Protein 4AC1 (pdb70)

Secondary structure (DSSP, 8-state):
-PSEEEEEE---B-TTSPBPPSTHHHHSSS----EEEEEEEE--TTS--EETTB-TTSGGGHHHHHHHHHHHHTTPEEEEEEETTSS-SSSTTTTT-SSHHHHHHHHHHHHHHHHHTT-SEEEEE--S-B-HHHHHHHHHHHHHHH-TTSEEEE--BGGGGTTS--SSBS-HHHHHHHHGGG--EEEEE--TTS--SSSSHHHHHHHHTT--GGGEEEEEESSSSSS----HHHHHHHHHHHHHHHS---EEEEE-STT-TTTTTTSTTHHHHHHHHHH-TT-

Structure (mmCIF, N/CA/C/O backbone):
data_4AC1
#
_entry.id   4AC1
#
_cell.length_a   35.438
_cell.length_b   63.874
_cell.length_c   59.360
_cell.angle_alpha   90.00
_cell.angle_beta   100.97
_cell.angle_gamma   90.00
#
_symmetry.space_group_name_H-M   'P 1 21 1'
#
loop_
_entity.id
_entity.type
_entity.pdbx_description
1 polymer ENDO-N-ACETYL-BETA-D-GLUCOSAMINIDASE
2 non-polymer 2-acetamido-2-deoxy-beta-D-glucopyranose
3 non-polymer 'ACETATE ION'
4 non-polymer 'ZINC ION'
5 water water
#
loop_
_atom_site.group_PDB
_atom_site.id
_atom_site.type_symbol
_atom_site.label_atom_id
_atom_site.label_alt_id
_atom_site.label_comp_id
_atom_site.label_asym_id
_atom_site.label_entity_id
_atom_site.label_seq_id
_atom_site.pdbx_PDB_ins_code
_atom_site.Cartn_x
_atom_site.Cartn_y
_atom_site.Cartn_z
_atom_site.occupancy
_atom_site.B_iso_or_equiv
_atom_site.auth_seq_id
_atom_site.auth_comp_id
_atom_site.auth_asym_id
_atom_site.auth_atom_id
_atom_site.pdbx_PDB_model_num
ATOM 1 N N . ASP A 1 1 ? 12.212 40.249 54.227 1.00 16.29 5 ASP X N 1
ATOM 2 C CA . ASP A 1 1 ? 11.546 41.515 54.634 1.00 15.28 5 ASP X CA 1
ATOM 3 C C . ASP A 1 1 ? 10.048 41.482 54.320 1.00 13.68 5 ASP X C 1
ATOM 4 O O . ASP A 1 1 ? 9.629 41.495 53.155 1.00 13.44 5 ASP X O 1
ATOM 9 N N . LEU A 1 2 ? 9.259 41.443 55.385 1.00 11.23 6 LEU X N 1
ATOM 10 C CA . LEU A 1 2 ? 7.812 41.346 55.299 1.00 9.99 6 LEU X CA 1
ATOM 11 C C . LEU A 1 2 ? 7.226 42.749 55.233 1.00 9.11 6 LEU X C 1
ATOM 12 O O . LEU A 1 2 ? 7.761 43.682 55.858 1.00 10.07 6 LEU X O 1
ATOM 17 N N . PRO A 1 3 ? 6.110 42.922 54.518 1.00 7.84 7 PRO X N 1
ATOM 18 C CA . PRO A 1 3 ? 5.326 41.906 53.823 1.00 6.91 7 PRO X CA 1
ATOM 19 C C . PRO A 1 3 ? 5.838 41.613 52.414 1.00 5.95 7 PRO X C 1
ATOM 20 O O . PRO A 1 3 ? 6.325 42.505 51.715 1.00 5.82 7 PRO X O 1
ATOM 24 N N . ARG A 1 4 ? 5.709 40.361 51.999 1.00 4.91 8 ARG X N 1
ATOM 25 C CA . ARG A 1 4 ? 6.038 39.971 50.627 1.00 4.68 8 ARG X CA 1
ATOM 26 C C . ARG A 1 4 ? 4.933 40.431 49.685 1.00 4.00 8 ARG X C 1
ATOM 27 O O . ARG A 1 4 ? 3.752 40.492 50.075 1.00 4.77 8 ARG X O 1
ATOM 35 N N . LEU A 1 5 ? 5.318 40.785 48.460 1.00 4.32 9 LEU X N 1
ATOM 36 C CA . LEU A 1 5 ? 4.366 41.008 47.385 1.00 4.65 9 LEU X CA 1
ATOM 37 C C . LEU A 1 5 ? 4.784 40.114 46.244 1.00 4.32 9 LEU X C 1
ATOM 38 O O . LEU A 1 5 ? 5.857 40.300 45.654 1.00 4.24 9 LEU X O 1
ATOM 43 N N . ILE A 1 6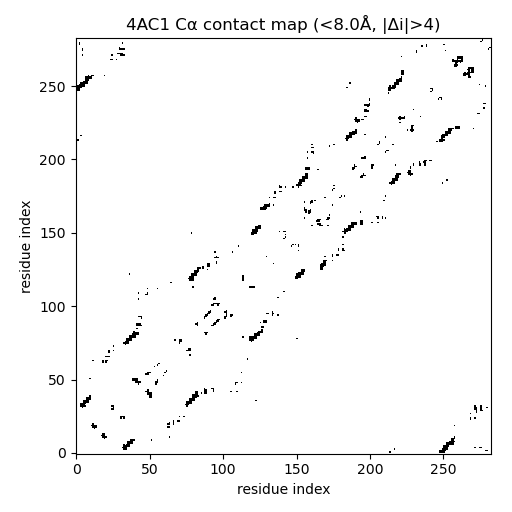 ? 3.937 39.138 45.946 1.00 4.59 10 ILE X N 1
ATOM 44 C CA . ILE A 1 6 ? 4.275 38.035 45.066 1.00 4.47 10 ILE X CA 1
ATOM 45 C C . ILE A 1 6 ? 3.306 38.028 43.903 1.00 4.26 10 ILE X C 1
ATOM 46 O O . ILE A 1 6 ? 2.103 38.139 44.107 1.00 4.91 10 ILE X O 1
ATOM 51 N N . VAL A 1 7 ? 3.820 37.923 42.687 1.00 3.91 11 VAL X N 1
ATOM 52 C CA . VAL A 1 7 ? 2.982 37.867 41.484 1.00 4.41 11 VAL X CA 1
ATOM 53 C C . VAL A 1 7 ? 3.297 36.591 40.708 1.00 4.04 11 VAL X C 1
ATOM 54 O O . VAL A 1 7 ? 4.471 36.321 40.378 1.00 4.96 11 VAL X O 1
ATOM 58 N N . TYR A 1 8 ? 2.260 35.795 40.450 1.00 4.12 12 TYR X N 1
ATOM 59 C CA . TYR A 1 8 ? 2.358 34.652 39.554 1.00 4.74 12 TYR X CA 1
ATOM 60 C C . TYR A 1 8 ? 2.249 35.103 38.104 1.00 4.55 12 TYR X C 1
ATOM 61 O O . TYR A 1 8 ? 1.373 35.913 37.754 1.00 4.60 12 TYR X O 1
ATOM 70 N N . PHE A 1 9 ? 3.142 34.565 37.272 1.00 4.70 13 PHE X N 1
ATOM 71 C CA . PHE A 1 9 ? 3.283 34.949 35.870 1.00 5.27 13 PHE X CA 1
ATOM 72 C C . PHE A 1 9 ? 3.158 33.667 35.041 1.00 5.60 13 PHE X C 1
ATOM 73 O O . PHE A 1 9 ? 4.158 32.971 34.806 1.00 5.42 13 PHE X O 1
ATOM 81 N N . GLN A 1 10 ? 1.918 33.311 34.681 1.00 6.17 14 GLN X N 1
ATOM 82 C CA . GLN A 1 10 ? 1.632 32.087 33.910 1.00 7.01 14 GLN X CA 1
ATOM 83 C C . GLN A 1 10 ? 1.424 32.379 32.429 1.00 7.59 14 GLN X C 1
ATOM 84 O O . GLN A 1 10 ? 1.991 31.702 31.565 1.00 8.49 14 GLN X O 1
ATOM 90 N N . THR A 1 11 ? 0.594 33.382 32.150 1.00 7.44 15 THR X N 1
ATOM 91 C CA . THR A 1 11 ? 0.334 33.837 30.787 1.00 8.13 15 THR X CA 1
ATOM 92 C C . THR A 1 11 ? 1.497 34.729 30.389 1.00 8.23 15 THR X C 1
ATOM 93 O O . THR A 1 11 ? 1.680 35.823 30.947 1.00 8.64 15 THR X O 1
ATOM 97 N N . THR A 1 12 ? 2.276 34.247 29.420 1.00 8.54 16 THR X N 1
ATOM 98 C CA . THR A 1 12 ? 3.574 34.823 29.078 1.00 9.23 16 THR X CA 1
ATOM 99 C C . THR A 1 12 ? 3.561 35.562 27.742 1.00 9.34 16 THR X C 1
ATOM 100 O O . THR A 1 12 ? 4.480 36.323 27.439 1.00 9.23 16 THR X O 1
ATOM 104 N N . HIS A 1 13 ? 2.513 35.308 26.958 1.00 10.05 17 HIS X N 1
ATOM 105 C CA . HIS A 1 13 ? 2.352 35.866 25.614 1.00 11.35 17 HIS X CA 1
ATOM 106 C C . HIS A 1 13 ? 0.913 36.317 25.448 1.00 12.30 17 HIS X C 1
ATOM 107 O O . HIS A 1 13 ? 0.000 35.724 26.019 1.00 12.25 17 HIS X O 1
ATOM 114 N N . ASP A 1 14 ? 0.718 37.364 24.653 1.00 14.13 18 ASP X N 1
ATOM 115 C CA . ASP A 1 14 ? -0.619 37.915 24.443 1.00 16.17 18 ASP X CA 1
ATOM 116 C C . ASP A 1 14 ? -1.359 37.182 23.323 1.00 17.60 18 ASP X C 1
ATOM 117 O O . ASP A 1 14 ? -0.829 36.223 22.748 1.00 18.13 18 ASP X O 1
ATOM 122 N N . SER A 1 15 ? -2.575 37.637 23.016 1.00 19.01 19 SER X N 1
ATOM 123 C CA . SER A 1 15 ? -3.426 36.997 22.004 1.00 19.93 19 SER X CA 1
ATOM 124 C C . SER A 1 15 ? -2.804 36.952 20.603 1.00 19.96 19 SER X C 1
ATOM 125 O O . SER A 1 15 ? -3.221 36.143 19.760 1.00 20.54 19 SER X O 1
ATOM 128 N N . SER A 1 16 ? -1.819 37.819 20.360 1.00 19.69 20 SER X N 1
ATOM 129 C CA . SER A 1 16 ? -1.081 37.848 19.094 1.00 19.43 20 SER X CA 1
ATOM 130 C C . SER A 1 16 ? 0.230 37.065 19.178 1.00 18.88 20 SER X C 1
ATOM 131 O O . SER A 1 16 ? 1.094 37.188 18.304 1.00 18.75 20 SER X O 1
ATOM 134 N N . ASN A 1 17 ? 0.372 36.271 20.240 1.00 17.74 21 ASN X N 1
ATOM 135 C CA . ASN A 1 17 ? 1.582 35.485 20.505 1.00 17.16 21 ASN X CA 1
ATOM 136 C C . ASN A 1 17 ? 2.854 36.332 20.699 1.00 16.34 21 ASN X C 1
ATOM 137 O O . ASN A 1 17 ? 3.962 35.870 20.443 1.00 16.63 21 ASN X O 1
ATOM 142 N N . ARG A 1 18 ? 2.693 37.569 21.165 1.00 15.69 22 ARG X N 1
ATOM 143 C CA . ARG A 1 18 ? 3.838 38.421 21.490 1.00 14.91 22 ARG X CA 1
ATOM 144 C C . ARG A 1 18 ? 4.152 38.320 22.983 1.00 13.16 22 ARG X C 1
ATOM 145 O O . ARG A 1 18 ? 3.229 38.295 23.793 1.00 13.32 22 ARG X O 1
ATOM 153 N N . PRO A 1 19 ? 5.450 38.269 23.355 1.00 12.04 23 PRO X N 1
ATOM 154 C CA . PRO A 1 19 ? 5.781 38.220 24.781 1.00 10.77 23 PRO X CA 1
ATOM 155 C C . PRO A 1 19 ? 5.163 39.363 25.561 1.00 9.30 23 PRO X C 1
ATOM 156 O O . PRO A 1 19 ? 5.129 40.496 25.091 1.00 9.27 23 PRO X O 1
ATOM 160 N N . ILE A 1 20 ? 4.665 39.035 26.748 1.00 8.12 24 ILE X N 1
ATOM 161 C CA . ILE A 1 20 ? 4.215 40.018 27.726 1.00 7.83 24 ILE X CA 1
ATOM 162 C C . ILE A 1 20 ? 5.404 40.319 28.627 1.00 7.48 24 ILE X C 1
ATOM 163 O O . ILE A 1 20 ? 5.963 39.410 29.241 1.00 7.66 24 ILE X O 1
ATOM 168 N N . SER A 1 21 ? 5.822 41.577 28.678 1.00 6.83 25 SER X N 1
ATOM 169 C CA . SER A 1 21 ? 6.947 41.947 29.507 1.00 6.94 25 SER X CA 1
ATOM 170 C C . SER A 1 21 ? 6.565 41.906 30.981 1.00 6.69 25 SER X C 1
ATOM 171 O O . SER A 1 21 ? 5.482 42.378 31.363 1.00 6.56 25 SER X O 1
ATOM 174 N N . MET A 1 22 ? 7.472 41.363 31.800 1.00 6.25 26 MET X N 1
ATOM 175 C CA . MET A 1 22 ? 7.335 41.425 33.248 1.00 6.32 26 MET X CA 1
ATOM 176 C C . MET A 1 22 ? 7.937 42.698 33.830 1.00 6.05 26 MET X C 1
ATOM 177 O O . MET A 1 22 ? 7.723 42.994 35.008 1.00 6.79 26 MET X O 1
ATOM 182 N N . LEU A 1 23 ? 8.660 43.460 33.011 1.00 6.26 27 LEU X N 1
ATOM 183 C CA . LEU A 1 23 ? 9.450 44.585 33.513 1.00 6.42 27 LEU X CA 1
ATOM 184 C C . LEU A 1 23 ? 8.676 45.793 34.062 1.00 6.61 27 LEU X C 1
ATOM 185 O O . LEU A 1 23 ? 9.219 46.503 34.912 1.00 7.01 27 LEU X O 1
ATOM 190 N N . PRO A 1 24 ? 7.417 46.027 33.612 1.00 6.29 28 PRO X N 1
ATOM 191 C CA . PRO A 1 24 ? 6.699 47.148 34.235 1.00 6.91 28 PRO X CA 1
ATOM 192 C C . PRO A 1 24 ? 6.571 47.010 35.749 1.00 7.42 28 PRO X C 1
ATOM 193 O O . PRO A 1 24 ? 6.442 48.004 36.446 1.00 7.02 28 PRO X O 1
ATOM 197 N N . LEU A 1 25 ? 6.646 45.782 36.256 1.00 6.95 29 LEU X N 1
ATOM 198 C CA . LEU A 1 25 ? 6.587 45.542 37.692 1.00 7.40 29 LEU X CA 1
ATOM 199 C C . LEU A 1 25 ? 7.756 46.144 38.460 1.00 7.38 29 LEU X C 1
ATOM 200 O O . LEU A 1 25 ? 7.656 46.343 39.679 1.00 7.28 29 LEU X O 1
ATOM 205 N N . ILE A 1 26 ? 8.857 46.437 37.760 1.00 7.95 30 ILE X N 1
ATOM 206 C CA . ILE A 1 26 ? 9.995 47.120 38.389 1.00 8.76 30 ILE X CA 1
ATOM 207 C C . ILE A 1 26 ? 10.247 48.523 37.858 1.00 9.64 30 ILE X C 1
ATOM 208 O O . ILE A 1 26 ? 11.008 49.274 38.469 1.00 11.07 30 ILE X O 1
ATOM 213 N N . THR A 1 27 ? 9.638 48.883 36.734 1.00 9.36 31 THR X N 1
ATOM 214 C CA A THR A 1 27 ? 9.896 50.197 36.132 0.50 9.37 31 THR X CA 1
ATOM 215 C CA B THR A 1 27 ? 9.903 50.181 36.128 0.50 9.88 31 THR X CA 1
ATOM 216 C C . THR A 1 27 ? 8.812 51.214 36.452 1.00 9.58 31 THR X C 1
ATOM 217 O O . THR A 1 27 ? 9.101 52.403 36.595 1.00 10.09 31 THR X O 1
ATOM 224 N N . GLU A 1 28 ? 7.567 50.765 36.583 1.00 9.10 32 GLU X N 1
ATOM 225 C CA . GLU A 1 28 ? 6.478 51.683 36.949 1.00 9.37 32 GLU X CA 1
ATOM 226 C C . GLU A 1 28 ? 6.589 52.092 38.417 1.00 9.69 32 GLU X C 1
ATOM 227 O O . GLU A 1 28 ? 7.068 51.324 39.246 1.00 9.54 32 GLU X O 1
ATOM 233 N N . LYS A 1 29 ? 6.159 53.306 38.743 1.00 10.32 33 LYS X N 1
ATOM 234 C CA . LYS A 1 29 ? 6.425 53.846 40.074 1.00 10.59 33 LYS X CA 1
ATOM 235 C C . LYS A 1 29 ? 5.552 53.215 41.154 1.00 10.09 33 LYS X C 1
ATOM 236 O O . LYS A 1 29 ? 4.431 52.774 40.886 1.00 10.17 33 LYS X O 1
ATOM 242 N N . GLY A 1 30 ? 6.096 53.153 42.364 1.00 9.86 34 GLY X N 1
ATOM 243 C CA . GLY A 1 30 ? 5.332 52.749 43.541 1.00 9.00 34 GLY X CA 1
ATOM 244 C C . GLY A 1 30 ? 5.032 51.266 43.677 1.00 8.76 34 GLY X C 1
ATOM 245 O O . GLY A 1 30 ? 3.970 50.905 44.173 1.00 9.34 34 GLY X O 1
ATOM 246 N N . ILE A 1 31 ? 5.954 50.410 43.236 1.00 7.92 35 ILE X N 1
ATOM 247 C CA . ILE A 1 31 ? 5.756 48.961 43.331 1.00 7.43 35 ILE X CA 1
ATOM 248 C C . ILE A 1 31 ? 6.876 48.366 44.166 1.00 6.92 35 ILE X C 1
ATOM 249 O O . ILE A 1 31 ? 8.061 48.650 43.926 1.00 7.69 35 ILE X O 1
ATOM 254 N N . ALA A 1 32 ? 6.508 47.564 45.162 1.00 6.38 36 ALA X N 1
ATOM 255 C CA . ALA A 1 32 ? 7.505 46.880 45.978 1.00 5.99 36 ALA X CA 1
ATOM 256 C C . ALA A 1 32 ? 7.359 45.380 45.782 1.00 5.66 36 ALA X C 1
ATOM 257 O O . ALA A 1 32 ? 7.001 44.647 46.710 1.00 5.85 36 ALA X O 1
ATOM 259 N N . LEU A 1 33 ? 7.598 44.930 44.552 1.00 5.59 37 LEU X N 1
ATOM 260 C CA . LEU A 1 33 ? 7.508 43.513 44.247 1.00 5.15 37 LEU X CA 1
ATOM 261 C C . LEU A 1 33 ? 8.666 42.777 44.897 1.00 5.28 37 LEU X C 1
ATOM 262 O O . LEU A 1 33 ? 9.807 43.187 44.724 1.00 5.89 37 LEU X O 1
ATOM 267 N N . THR A 1 34 ? 8.394 41.730 45.672 1.00 4.78 38 THR X N 1
ATOM 268 C CA . THR A 1 34 ? 9.483 40.957 46.267 1.00 4.93 38 THR X CA 1
ATOM 269 C C . THR A 1 34 ? 9.766 39.652 45.523 1.00 4.64 38 THR X C 1
ATOM 270 O O . THR A 1 34 ? 10.900 39.200 45.513 1.00 4.42 38 THR X O 1
ATOM 274 N N . HIS A 1 35 ? 8.741 39.053 44.908 1.00 4.33 39 HIS X N 1
ATOM 275 C CA . HIS A 1 35 ? 8.878 37.750 44.264 1.00 4.97 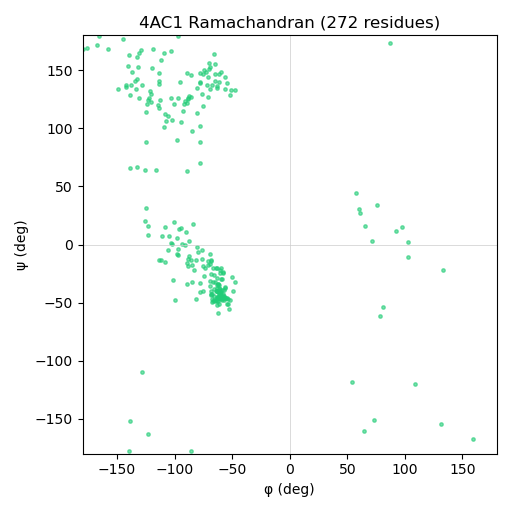39 HIS X CA 1
ATOM 276 C C . HIS A 1 35 ? 8.069 37.684 42.989 1.00 4.64 39 HIS X C 1
ATOM 277 O O . HIS A 1 35 ? 6.905 38.100 42.984 1.00 4.45 39 HIS X O 1
ATOM 284 N N . LEU A 1 36 ? 8.652 37.109 41.939 1.00 4.79 40 LEU X N 1
ATOM 285 C CA . LEU A 1 36 ? 7.962 36.854 40.685 1.00 5.57 40 LEU X CA 1
ATOM 286 C C . LEU A 1 36 ? 8.030 35.342 40.485 1.00 5.16 40 LEU X C 1
ATOM 287 O O . LEU A 1 36 ? 9.145 34.780 40.463 1.00 5.67 40 LEU X O 1
ATOM 292 N N . ILE A 1 37 ? 6.872 34.688 40.355 1.00 4.51 41 ILE X N 1
ATOM 293 C CA . ILE A 1 37 ? 6.811 33.233 40.222 1.00 4.53 41 ILE X CA 1
ATOM 294 C C . ILE A 1 37 ? 6.435 32.856 38.783 1.00 4.34 41 ILE X C 1
ATOM 295 O O . ILE A 1 37 ? 5.287 33.036 38.356 1.00 5.21 41 ILE X O 1
ATOM 300 N N . VAL A 1 38 ? 7.432 32.370 38.041 1.00 4.67 42 VAL X N 1
ATOM 301 C CA . VAL A 1 38 ? 7.254 31.902 36.662 1.00 5.25 42 VAL X CA 1
ATOM 302 C C . VAL A 1 38 ? 6.590 30.528 36.723 1.00 4.42 42 VAL X C 1
ATOM 303 O O . VAL A 1 38 ? 7.051 29.640 37.442 1.00 4.71 42 VAL X O 1
ATOM 307 N N . CYS A 1 39 ? 5.515 30.355 35.964 1.00 4.90 43 CYS X N 1
ATOM 308 C CA . CYS A 1 39 ? 4.692 29.155 36.077 1.00 5.15 43 CYS X CA 1
ATOM 309 C C . CYS A 1 39 ? 3.891 28.924 34.788 1.00 4.86 43 CYS X C 1
ATOM 310 O O . CYS A 1 39 ? 3.847 29.812 33.944 1.00 5.74 43 CYS X O 1
ATOM 313 N N . SER A 1 40 ? 3.264 27.758 34.610 1.00 5.26 44 SER X N 1
ATOM 314 C CA . SER A 1 40 ? 3.384 26.591 35.479 1.00 5.63 44 SER X CA 1
ATOM 315 C C . SER A 1 40 ? 4.286 25.549 34.843 1.00 5.77 44 SER X C 1
ATOM 316 O O . SER A 1 40 ? 4.073 25.127 33.702 1.00 5.93 44 SER X O 1
ATOM 319 N N . PHE A 1 41 ? 5.301 25.122 35.584 1.00 5.39 45 PHE X N 1
ATOM 320 C CA . PHE A 1 41 ? 6.114 23.979 35.178 1.00 6.10 45 PHE X CA 1
ATOM 321 C C . PHE A 1 41 ? 5.294 22.695 35.332 1.00 6.04 45 PHE X C 1
ATOM 322 O O . PHE A 1 41 ? 4.465 22.572 36.242 1.00 6.74 45 PHE X O 1
ATOM 330 N N . HIS A 1 42 ? 5.519 21.770 34.402 1.00 6.82 46 HIS X N 1
ATOM 331 C CA . HIS A 1 42 ? 4.814 20.491 34.327 1.00 7.71 46 HIS X CA 1
ATOM 332 C C . HIS A 1 42 ? 5.815 19.357 34.173 1.00 8.50 46 HIS X C 1
ATOM 333 O O . HIS A 1 42 ? 6.670 19.388 33.274 1.00 8.54 46 HIS X O 1
ATOM 340 N N . ILE A 1 43 ? 5.719 18.377 35.066 1.00 8.89 47 ILE X N 1
ATOM 341 C CA . ILE A 1 43 ? 6.482 17.136 34.959 1.00 10.64 47 ILE X CA 1
ATOM 342 C C . ILE A 1 43 ? 5.623 16.148 34.172 1.00 11.21 47 ILE X C 1
ATOM 343 O O . ILE A 1 43 ? 4.475 15.869 34.539 1.00 12.05 47 ILE X O 1
ATOM 348 N N . ASN A 1 44 ? 6.171 15.635 33.076 1.00 11.38 48 ASN X N 1
ATOM 349 C CA . ASN A 1 44 ? 5.422 14.771 32.164 1.00 12.09 48 ASN X CA 1
ATOM 350 C C . ASN A 1 44 ? 5.980 13.363 32.132 1.00 11.06 48 ASN X C 1
ATOM 351 O O . ASN A 1 44 ? 7.144 13.178 31.782 1.00 10.85 48 ASN X O 1
ATOM 356 N N . GLN A 1 45 ? 5.163 12.374 32.501 1.00 11.04 49 GLN X N 1
ATOM 357 C CA . GLN A 1 45 ? 5.570 10.975 32.379 1.00 10.75 49 GLN X CA 1
ATOM 358 C C . GLN A 1 45 ? 6.065 10.715 30.953 1.00 10.16 49 GLN X C 1
ATOM 359 O O . GLN A 1 45 ? 5.392 11.063 29.984 1.00 10.95 49 GLN X O 1
ATOM 365 N N . GLY A 1 46 ? 7.257 10.140 30.837 1.00 9.44 50 GLY X N 1
ATOM 366 C CA . GLY A 1 46 ? 7.821 9.819 29.527 1.00 9.34 50 GLY X CA 1
ATOM 367 C C . GLY A 1 46 ? 8.286 11.016 28.708 1.00 9.69 50 GLY X C 1
ATOM 368 O O . GLY A 1 46 ? 8.730 10.848 27.569 1.00 9.38 50 GLY X O 1
ATOM 369 N N . GLY A 1 47 ? 8.192 12.219 29.279 1.00 9.66 51 GLY X N 1
ATOM 370 C CA . GLY A 1 47 ? 8.572 13.448 28.585 1.00 9.54 51 GLY X CA 1
ATOM 371 C C . GLY A 1 47 ? 9.626 14.285 29.283 1.00 9.05 51 GLY X C 1
ATOM 372 O O . GLY A 1 47 ? 10.354 13.811 30.159 1.00 8.21 51 GLY X O 1
ATOM 373 N N . VAL A 1 48 ? 9.723 15.533 28.854 1.00 8.72 52 VAL X N 1
ATOM 374 C CA . VAL A 1 48 ? 10.613 16.499 29.487 1.00 8.69 52 VAL X CA 1
ATOM 375 C C . VAL A 1 48 ? 9.760 17.555 30.181 1.00 7.84 52 VAL X C 1
ATOM 376 O O . VAL A 1 48 ? 8.594 17.752 29.837 1.00 7.83 52 VAL X O 1
ATOM 380 N N . VAL A 1 49 ? 10.368 18.238 31.144 1.00 8.45 53 VAL X N 1
ATOM 381 C CA . VAL A 1 49 ? 9.695 19.340 31.813 1.00 8.50 53 VAL X CA 1
ATOM 382 C C . VAL A 1 49 ? 9.237 20.375 30.779 1.00 7.69 53 VAL X C 1
ATOM 383 O O . VAL A 1 49 ? 9.977 20.716 29.849 1.00 7.85 53 VAL X O 1
ATOM 387 N N . HIS A 1 50 ? 7.991 20.823 30.922 1.00 7.56 54 HIS X N 1
ATOM 388 C CA . HIS A 1 50 ? 7.472 21.931 30.157 1.00 8.06 54 HIS X CA 1
ATOM 389 C C . HIS A 1 50 ? 7.177 23.108 31.075 1.00 7.50 54 HIS X C 1
ATOM 390 O O . HIS A 1 50 ? 6.819 22.921 32.244 1.00 8.61 54 HIS X O 1
ATOM 397 N N . LEU A 1 51 ? 7.351 24.315 30.548 1.00 7.70 55 LEU X N 1
ATOM 398 C CA . LEU A 1 51 ? 6.787 25.519 31.144 1.00 7.09 55 LEU X CA 1
ATOM 399 C C . LEU A 1 51 ? 5.575 25.814 30.280 1.00 7.50 55 LEU X C 1
ATOM 400 O O . LEU A 1 51 ? 5.716 26.211 29.118 1.00 7.75 55 LEU X O 1
ATOM 405 N N . ASN A 1 52 ? 4.386 25.569 30.823 1.00 7.94 56 ASN X N 1
ATOM 406 C CA . ASN A 1 52 ? 3.160 25.674 30.035 1.00 8.69 56 ASN X CA 1
ATOM 407 C C . ASN A 1 52 ? 3.279 24.797 28.775 1.00 9.59 56 ASN X C 1
ATOM 408 O O . ASN A 1 52 ? 3.488 23.590 28.916 1.00 10.37 56 ASN X O 1
ATOM 413 N N . ASP A 1 53 ? 3.213 25.376 27.577 1.00 10.07 57 ASP X N 1
ATOM 414 C CA . ASP A 1 53 ? 3.111 24.555 26.360 1.00 11.18 57 ASP X CA 1
ATOM 415 C C . ASP A 1 53 ? 4.424 24.149 25.686 1.00 11.22 57 ASP X C 1
ATOM 416 O O . ASP A 1 53 ? 4.395 23.446 24.668 1.00 11.93 57 ASP X O 1
ATOM 421 N N . PHE A 1 54 ? 5.562 24.577 26.236 1.00 10.62 58 PHE X N 1
ATOM 422 C CA . PHE A 1 54 ? 6.868 24.310 25.629 1.00 10.53 58 PHE X CA 1
ATOM 423 C C . PHE A 1 54 ? 7.902 23.990 26.698 1.00 10.10 58 PHE X C 1
ATOM 424 O O . PHE A 1 54 ? 7.772 24.450 27.838 1.00 10.17 58 PHE X O 1
ATOM 432 N N . PRO A 1 55 ? 8.945 23.219 26.341 1.00 9.59 59 PRO X N 1
ATOM 433 C CA . PRO A 1 55 ? 10.088 23.082 27.232 1.00 9.48 59 PRO X CA 1
ATOM 434 C C . PRO A 1 55 ? 10.651 24.473 27.538 1.00 8.77 59 PRO X C 1
ATOM 435 O O . PRO A 1 55 ? 10.638 25.343 26.677 1.00 8.61 59 PRO X O 1
ATOM 439 N N . PRO A 1 56 ? 11.136 24.697 28.763 1.00 8.40 60 PRO X N 1
ATOM 440 C CA . PRO A 1 56 ? 11.546 26.053 29.135 1.00 8.54 60 PRO X CA 1
ATOM 441 C C . PRO A 1 56 ? 12.713 26.616 28.322 1.00 8.93 60 PRO X C 1
ATOM 442 O O . PRO A 1 56 ? 12.880 27.834 28.282 1.00 8.87 60 PRO X O 1
ATOM 446 N N . ASP A 1 57 ? 13.498 25.754 27.672 1.00 9.48 61 ASP X N 1
ATOM 447 C CA . ASP A 1 57 ? 14.624 26.231 26.858 1.00 10.81 61 ASP X CA 1
ATOM 448 C C . ASP A 1 57 ? 14.210 26.570 25.411 1.00 10.63 61 ASP X C 1
ATOM 449 O O . ASP A 1 57 ? 15.056 26.937 24.572 1.00 11.09 61 ASP X O 1
ATOM 454 N N . ASP A 1 58 ? 12.917 26.447 25.123 1.00 10.12 62 ASP X N 1
ATOM 455 C CA . ASP A 1 58 ? 12.365 26.764 23.803 1.00 10.59 62 ASP X CA 1
ATOM 456 C C . ASP A 1 58 ? 12.508 28.259 23.492 1.00 10.47 62 ASP X C 1
ATOM 457 O O . ASP A 1 58 ? 12.445 29.097 24.401 1.00 10.40 62 ASP X O 1
ATOM 462 N N . PRO A 1 59 ? 12.718 28.603 22.201 1.00 10.47 63 PRO X N 1
ATOM 463 C CA . PRO A 1 59 ? 12.730 30.013 21.777 1.00 10.40 63 PRO X CA 1
ATOM 464 C C . PRO A 1 59 ? 11.518 30.821 22.262 1.00 10.00 63 PRO X C 1
ATOM 465 O O . PRO A 1 59 ? 11.640 32.032 22.472 1.00 9.97 63 PRO X O 1
ATOM 469 N N . HIS A 1 60 ? 10.382 30.153 22.463 1.00 9.79 64 HIS X N 1
ATOM 470 C CA . HIS A 1 60 ? 9.182 30.781 23.031 1.00 9.69 64 HIS X CA 1
ATOM 471 C C . HIS A 1 60 ? 9.476 31.608 24.289 1.00 9.16 64 HIS X C 1
ATOM 472 O O . HIS A 1 60 ? 8.834 32.644 24.526 1.00 9.55 64 HIS X O 1
ATOM 479 N N . PHE A 1 61 ? 10.474 31.178 25.060 1.00 9.15 65 PHE X N 1
ATOM 480 C CA . PHE A 1 61 ? 10.788 31.814 26.336 1.00 8.97 65 PHE X CA 1
ATOM 481 C C . PHE A 1 61 ? 12.078 32.634 26.384 1.00 8.69 65 PHE X C 1
ATOM 482 O O . PHE A 1 61 ? 12.528 33.008 27.468 1.00 8.88 65 PHE X O 1
ATOM 490 N N . TYR A 1 62 ? 12.658 32.965 25.228 1.00 9.10 66 TYR X N 1
ATOM 491 C CA . TYR A 1 62 ? 13.871 33.787 25.222 1.00 9.26 66 TYR X CA 1
ATOM 492 C C . TYR A 1 62 ? 13.676 35.136 25.917 1.00 8.38 66 TYR X C 1
ATOM 493 O O . TYR A 1 62 ? 14.536 35.572 26.680 1.00 8.84 66 TYR X O 1
ATOM 502 N N . THR A 1 63 ? 12.557 35.800 25.622 1.00 8.61 67 THR X N 1
ATOM 503 C CA . THR A 1 63 ? 12.279 37.120 26.190 1.00 8.06 67 THR X CA 1
ATOM 504 C C . THR A 1 63 ? 12.110 36.974 27.702 1.00 6.84 67 THR X C 1
ATOM 505 O O . THR A 1 63 ? 12.702 37.704 28.473 1.00 6.94 67 THR X O 1
ATOM 509 N N . LEU A 1 64 ? 11.299 35.994 28.106 1.00 6.76 68 LEU X N 1
ATOM 510 C CA . LEU A 1 64 ? 11.039 35.747 29.524 1.00 6.76 68 LEU X CA 1
ATOM 511 C C . LEU A 1 64 ? 12.340 35.590 30.327 1.00 6.85 68 LEU X C 1
ATOM 512 O O . LEU A 1 64 ? 12.567 36.310 31.299 1.00 6.07 68 LEU X O 1
ATOM 517 N N . TRP A 1 65 ? 13.208 34.662 29.913 1.00 6.72 69 TRP X N 1
ATOM 518 C CA . TRP A 1 65 ? 14.402 34.371 30.715 1.00 6.98 69 TRP X CA 1
ATOM 519 C C . TRP A 1 65 ? 15.389 35.527 30.696 1.00 6.90 69 TRP X C 1
ATOM 520 O O . TRP A 1 65 ? 16.032 35.799 31.696 1.00 7.20 69 TRP X O 1
ATOM 531 N N . ASN A 1 66 ? 15.492 36.216 29.557 1.00 7.08 70 ASN X N 1
ATOM 532 C CA . ASN A 1 66 ? 16.306 37.425 29.505 1.00 6.83 70 ASN X CA 1
ATOM 533 C C . ASN A 1 66 ? 15.826 38.504 30.481 1.00 6.49 70 ASN X C 1
ATOM 534 O O . ASN A 1 66 ? 16.633 39.138 31.166 1.00 6.98 70 ASN X O 1
ATOM 539 N N . GLU A 1 67 ? 14.511 38.678 30.571 1.00 6.57 71 GLU X N 1
ATOM 540 C CA . GLU A 1 67 ? 13.950 39.653 31.512 1.00 6.03 71 GLU X CA 1
ATOM 541 C C . GLU A 1 67 ? 14.185 39.272 32.979 1.00 5.51 71 GLU X C 1
ATOM 542 O O . GLU A 1 67 ? 14.352 40.141 33.838 1.00 5.93 71 GLU X O 1
ATOM 548 N N . THR A 1 68 ? 14.208 37.973 33.282 1.00 6.09 72 THR X N 1
ATOM 549 C CA . THR A 1 68 ? 14.382 37.580 34.693 1.00 5.90 72 THR X CA 1
ATOM 550 C C . THR A 1 68 ? 15.692 38.085 35.304 1.00 6.01 72 THR X C 1
ATOM 551 O O . THR A 1 68 ? 15.751 38.354 36.503 1.00 5.97 72 THR X O 1
ATOM 555 N N . ILE A 1 69 ? 16.729 38.231 34.475 1.00 6.23 73 ILE X N 1
ATOM 556 C CA . ILE A 1 69 ? 18.011 38.759 34.949 1.00 7.47 73 ILE X CA 1
ATOM 557 C C . ILE A 1 69 ? 17.833 40.188 35.465 1.00 7.30 73 ILE X C 1
ATOM 558 O O . ILE A 1 69 ? 18.293 40.539 36.549 1.00 7.03 73 ILE X O 1
ATOM 563 N N . THR A 1 70 ? 17.111 40.989 34.688 1.00 6.97 74 THR X N 1
ATOM 564 C CA . THR A 1 70 ? 16.836 42.374 35.038 1.00 7.37 74 THR X CA 1
ATOM 565 C C . THR A 1 70 ? 15.962 42.477 36.287 1.00 6.36 74 THR X C 1
ATOM 566 O O . THR A 1 70 ? 16.169 43.359 37.138 1.00 5.71 74 THR X O 1
ATOM 570 N N . MET A 1 71 ? 14.996 41.570 36.405 1.00 6.27 75 MET X N 1
ATOM 571 C CA . MET A 1 71 ? 14.160 41.520 37.599 1.00 6.47 75 MET X CA 1
ATOM 572 C C . MET A 1 71 ? 15.012 41.263 38.841 1.00 5.78 75 MET X C 1
ATOM 573 O O . MET A 1 71 ? 14.869 41.927 39.862 1.00 6.29 75 MET X O 1
ATOM 578 N N . LYS A 1 72 ? 15.915 40.291 38.733 1.00 6.14 76 LYS X N 1
ATOM 579 C CA . LYS A 1 72 ? 16.824 39.994 39.836 1.00 6.74 76 LYS X CA 1
ATOM 580 C C . LYS A 1 72 ? 17.752 41.167 40.166 1.00 6.99 76 LYS X C 1
ATOM 581 O O . LYS A 1 72 ? 17.968 41.465 41.340 1.00 7.25 76 LYS X O 1
ATOM 587 N N . GLN A 1 73 ? 18.254 41.867 39.148 1.00 7.49 77 GLN X N 1
ATOM 588 C CA . GLN A 1 73 ? 19.048 43.076 39.388 1.00 9.03 77 GLN X CA 1
ATOM 589 C C . GLN A 1 73 ? 18.303 44.125 40.220 1.00 9.21 77 GLN X C 1
ATOM 590 O O . GLN A 1 73 ? 18.900 44.813 41.053 1.00 9.42 77 GLN X O 1
ATOM 596 N N . ALA A 1 74 ? 16.997 44.254 39.992 1.00 8.88 78 ALA X N 1
ATOM 597 C CA . ALA A 1 74 ? 16.186 45.211 40.735 1.00 9.46 78 ALA X CA 1
ATOM 598 C C . ALA A 1 74 ? 15.865 44.738 42.156 1.00 9.50 78 ALA X C 1
ATOM 599 O O . ALA A 1 74 ? 15.276 45.486 42.936 1.00 10.05 78 ALA X O 1
ATOM 601 N N . GLY A 1 75 ? 16.259 43.513 42.498 1.00 9.03 79 GLY X N 1
ATOM 602 C CA . GLY A 1 75 ? 16.044 42.992 43.845 1.00 8.72 79 GLY X CA 1
ATOM 603 C C . GLY A 1 75 ? 14.894 42.010 44.012 1.00 8.06 79 GLY X C 1
ATOM 604 O O . GLY A 1 75 ? 14.630 41.563 45.133 1.00 9.14 79 GLY X O 1
ATOM 605 N N . VAL A 1 76 ? 14.216 41.682 42.914 1.00 7.52 80 VAL X N 1
ATOM 606 C CA . VAL A 1 76 ? 13.127 40.708 42.929 1.00 7.01 80 VAL X CA 1
ATOM 607 C C . VAL A 1 76 ? 13.715 39.310 42.973 1.00 6.94 80 VAL X C 1
ATOM 608 O O . VAL A 1 76 ? 14.705 39.033 42.298 1.00 7.00 80 VAL X O 1
ATOM 612 N N . LYS A 1 77 ? 13.123 38.427 43.770 1.00 5.94 81 LYS X N 1
ATOM 613 C CA . LYS A 1 77 ? 13.510 37.019 43.739 1.00 6.42 81 LYS X CA 1
ATOM 614 C C . LYS A 1 77 ? 12.662 36.317 42.690 1.00 6.03 81 LYS X C 1
ATOM 615 O O . LYS A 1 77 ? 11.415 36.393 42.723 1.00 6.62 81 LYS X O 1
ATOM 621 N N . VAL A 1 78 ? 13.318 35.651 41.748 1.00 5.02 82 VAL X N 1
ATOM 622 C CA . VAL A 1 78 ? 12.601 34.964 40.685 1.00 5.51 82 VAL X CA 1
ATOM 623 C C . VAL A 1 78 ? 12.538 33.479 41.018 1.00 4.90 82 VAL X C 1
ATOM 624 O O . VAL A 1 78 ? 13.566 32.819 41.158 1.00 5.78 82 VAL X O 1
ATOM 628 N N . MET A 1 79 ? 11.314 32.970 41.127 1.00 4.38 83 MET X N 1
ATOM 629 C CA . MET A 1 79 ? 11.042 31.582 41.470 1.00 4.32 83 MET X CA 1
ATOM 630 C C . MET A 1 79 ? 10.297 30.907 40.331 1.00 4.52 83 MET X C 1
ATOM 631 O O . MET A 1 79 ? 9.803 31.576 39.411 1.00 4.61 83 MET X O 1
ATOM 636 N N . GLY A 1 80 ? 10.201 29.585 40.403 1.00 4.64 84 GLY X N 1
ATOM 637 C CA . GLY A 1 80 ? 9.276 28.838 39.566 1.00 5.09 84 GLY X CA 1
ATOM 638 C C . GLY A 1 80 ? 8.149 28.288 40.422 1.00 4.94 84 GLY X C 1
ATOM 639 O O . GLY A 1 80 ? 8.260 28.263 41.663 1.00 4.81 84 GLY X O 1
ATOM 640 N N . MET A 1 81 ? 7.070 27.857 39.765 1.00 4.39 85 MET X N 1
ATOM 641 C CA . MET A 1 81 ? 6.064 27.009 40.394 1.00 4.62 85 MET X CA 1
ATOM 642 C C . MET A 1 81 ? 5.868 25.815 39.494 1.00 3.96 85 MET X C 1
ATOM 643 O O . MET A 1 81 ? 5.830 25.952 38.263 1.00 4.61 85 MET X O 1
ATOM 648 N N . VAL A 1 82 ? 5.789 24.649 40.118 1.00 4.60 86 VAL X N 1
ATOM 649 C CA . VAL A 1 82 ? 5.450 23.403 39.439 1.00 5.41 86 VAL X CA 1
ATOM 650 C C . VAL A 1 82 ? 4.090 22.916 39.954 1.00 5.66 86 VAL X C 1
ATOM 651 O O . VAL A 1 82 ? 3.782 23.031 41.155 1.00 5.77 86 VAL X O 1
ATOM 655 N N . GLY A 1 83 ? 3.282 22.391 39.035 1.00 6.43 87 GLY X N 1
ATOM 656 C CA . GLY A 1 83 ? 1.954 21.882 39.365 1.00 7.46 87 GLY X CA 1
ATOM 657 C C . GLY A 1 83 ? 0.845 22.756 38.835 1.00 7.95 87 GLY X C 1
ATOM 658 O O . GLY A 1 83 ? 0.757 22.988 37.621 1.00 8.01 87 GLY X O 1
ATOM 659 N N . GLY A 1 84 ? 0.016 23.266 39.742 1.00 8.21 88 GLY X N 1
ATOM 660 C CA . GLY A 1 84 ? -1.171 24.023 39.374 1.00 8.94 88 GLY X CA 1
ATOM 661 C C . GLY A 1 84 ? -2.256 23.118 38.820 1.00 9.18 88 GLY X C 1
ATOM 662 O O . GLY A 1 84 ? -2.340 21.935 39.163 1.00 9.42 88 GLY X O 1
ATOM 663 N N . ALA A 1 85 ? -3.072 23.681 37.935 1.00 10.47 89 ALA X N 1
ATOM 664 C CA . ALA A 1 85 ? -4.283 23.020 37.437 1.00 11.05 89 ALA X CA 1
ATOM 665 C C . ALA A 1 85 ? -4.044 21.718 36.658 1.00 10.99 89 ALA X C 1
ATOM 666 O O . ALA A 1 85 ? -4.821 20.776 36.783 1.00 11.52 89 ALA X O 1
ATOM 668 N N . ALA A 1 86 ? -2.981 21.670 35.859 1.00 10.53 90 ALA X N 1
ATOM 669 C CA . ALA A 1 86 ? -2.749 20.513 34.999 1.00 10.98 90 ALA X CA 1
ATOM 670 C C . ALA A 1 86 ? -2.229 19.332 35.827 1.00 10.46 90 ALA X C 1
ATOM 671 O O . ALA A 1 86 ? -1.179 19.441 36.459 1.00 10.70 90 ALA X O 1
ATOM 673 N N . PRO A 1 87 ? -2.969 18.202 35.843 1.00 10.24 91 PRO X N 1
ATOM 674 C CA . PRO A 1 87 ? -2.512 17.045 36.614 1.00 9.69 91 PRO X CA 1
ATOM 675 C C . PRO A 1 87 ? -1.289 16.410 35.976 1.00 8.99 91 PRO X C 1
ATOM 676 O O . PRO A 1 87 ? -1.072 16.562 34.771 1.00 9.39 91 PRO X O 1
ATOM 680 N N . GLY A 1 88 ? -0.497 15.703 36.770 1.00 8.92 92 GLY X N 1
ATOM 681 C CA . GLY A 1 88 ? 0.611 14.931 36.229 1.00 8.84 92 GLY X CA 1
ATOM 682 C C . GLY A 1 88 ? 1.947 15.071 36.932 1.00 8.82 92 GLY X C 1
ATOM 683 O O . GLY A 1 88 ? 2.793 14.180 36.823 1.00 9.10 92 GLY X O 1
ATOM 684 N N . SER A 1 89 ? 2.146 16.170 37.665 1.00 7.98 93 SER X N 1
ATOM 685 C CA . SER A 1 89 ? 3.443 16.438 38.284 1.00 7.68 93 SER X CA 1
ATOM 686 C C . SER A 1 89 ? 3.642 15.727 39.625 1.00 7.61 93 SER X C 1
ATOM 687 O O . SER A 1 89 ? 4.778 15.515 40.042 1.00 7.94 93 SER X O 1
ATOM 690 N N . PHE A 1 90 ? 2.541 15.358 40.281 1.00 7.74 94 PHE X N 1
ATOM 691 C CA . PHE A 1 90 ? 2.598 14.877 41.667 1.00 7.90 94 PHE X CA 1
ATOM 692 C C . PHE A 1 90 ? 1.948 13.516 41.856 1.00 8.47 94 PHE X C 1
ATOM 693 O O . PHE A 1 90 ? 1.582 13.152 42.975 1.00 8.64 94 PHE X O 1
ATOM 701 N N . ASN A 1 91 ? 1.792 12.762 40.773 1.00 9.06 95 ASN X N 1
ATOM 702 C CA . ASN A 1 91 ? 1.158 11.455 40.886 1.00 9.79 95 ASN X CA 1
ATOM 703 C C . ASN A 1 91 ? 2.178 10.320 40.993 1.00 9.31 95 ASN X C 1
ATOM 704 O O . ASN A 1 91 ? 3.388 10.552 41.011 1.00 8.52 95 ASN X O 1
ATOM 709 N N . THR A 1 92 ? 1.673 9.095 41.106 1.00 10.16 96 THR X N 1
ATOM 710 C CA . THR A 1 92 ? 2.532 7.925 41.305 1.00 11.26 96 THR X CA 1
ATOM 711 C C . THR A 1 92 ? 3.396 7.558 40.079 1.00 11.05 96 THR X C 1
ATOM 712 O O . THR A 1 92 ? 4.272 6.694 40.172 1.00 11.53 96 THR X O 1
ATOM 716 N N . GLN A 1 93 ? 3.150 8.222 38.953 1.00 10.67 97 GLN X N 1
ATOM 717 C CA . GLN A 1 93 ? 3.941 8.034 37.728 1.00 10.70 97 GLN X CA 1
ATOM 718 C C . GLN A 1 93 ? 5.155 8.966 37.704 1.00 9.90 97 GLN X C 1
ATOM 719 O O . GLN A 1 93 ? 6.111 8.737 36.955 1.00 10.19 97 GLN X O 1
ATOM 725 N N . THR A 1 94 ? 5.118 10.022 38.520 1.00 8.66 98 THR X N 1
ATOM 726 C CA . THR A 1 94 ? 6.182 11.026 38.525 1.00 8.27 98 THR X CA 1
ATOM 727 C C . THR A 1 94 ? 6.716 11.263 39.949 1.00 7.83 98 THR X C 1
ATOM 728 O O . THR A 1 94 ? 7.368 10.382 40.513 1.00 8.25 98 THR X O 1
ATOM 732 N N . LEU A 1 95 ? 6.446 12.427 40.543 1.00 7.40 99 LEU X N 1
ATOM 733 C CA . LEU A 1 95 ? 7.125 12.784 41.794 1.00 7.60 99 LEU X CA 1
ATOM 734 C C . LEU A 1 95 ? 6.586 12.060 43.031 1.00 7.65 99 LEU X C 1
ATOM 735 O O . LEU A 1 95 ? 7.217 12.093 44.079 1.00 8.14 99 LEU X O 1
ATOM 740 N N . ASP A 1 96 ? 5.435 11.398 42.897 1.00 8.46 100 ASP X N 1
ATOM 741 C CA . ASP A 1 96 ? 4.916 10.553 43.975 1.00 9.10 100 ASP X CA 1
ATOM 742 C C . ASP A 1 96 ? 5.209 9.076 43.707 1.00 10.00 100 ASP X C 1
ATOM 743 O O . ASP A 1 96 ? 4.573 8.211 44.305 1.00 10.94 100 ASP X O 1
ATOM 748 N N . SER A 1 97 ? 6.171 8.783 42.829 1.00 10.35 101 SER X N 1
ATOM 749 C CA . SER A 1 97 ? 6.437 7.385 42.465 1.00 11.15 101 SER X CA 1
ATOM 750 C C . SER A 1 97 ? 7.055 6.590 43.599 1.00 11.84 101 SER X C 1
ATOM 751 O O . SER A 1 97 ? 8.019 7.047 44.207 1.00 11.39 101 SER X O 1
ATOM 754 N N . PRO A 1 98 ? 6.538 5.364 43.843 1.00 12.83 102 PRO X N 1
ATOM 755 C CA . PRO A 1 98 ? 7.178 4.463 44.803 1.00 13.33 102 PRO X CA 1
ATOM 756 C C . PRO A 1 98 ? 8.397 3.718 44.221 1.00 13.89 102 PRO X C 1
ATOM 757 O O . PRO A 1 98 ? 9.061 2.951 44.937 1.00 14.35 102 PRO X O 1
ATOM 761 N N . ASP A 1 99 ? 8.680 3.943 42.939 1.00 13.70 103 ASP X N 1
ATOM 762 C CA . ASP A 1 99 ? 9.862 3.391 42.272 1.00 13.64 103 ASP X CA 1
ATOM 763 C C . ASP A 1 99 ? 10.991 4.416 42.358 1.00 13.48 103 ASP X C 1
ATOM 764 O O . ASP A 1 99 ? 10.888 5.498 41.777 1.00 12.69 103 ASP X O 1
ATOM 769 N N . SER A 1 100 ? 12.064 4.074 43.069 1.00 13.26 104 SER X N 1
ATOM 770 C CA A SER A 1 100 ? 13.155 5.011 43.335 0.50 13.29 104 SER X CA 1
ATOM 771 C CA B SER A 1 100 ? 13.146 5.015 43.336 0.50 13.43 104 SER X CA 1
ATOM 772 C C . SER A 1 100 ? 13.752 5.610 42.064 1.00 13.23 104 SER X C 1
ATOM 773 O O . SER A 1 100 ? 13.969 6.819 41.990 1.00 13.32 104 SER X O 1
ATOM 778 N N . ALA A 1 101 ? 14.014 4.769 41.064 1.00 12.56 105 ALA X N 1
ATOM 779 C CA . ALA A 1 101 ? 14.601 5.249 39.814 1.00 12.58 105 ALA X CA 1
ATOM 780 C C . ALA A 1 101 ? 13.689 6.232 39.087 1.00 11.62 105 ALA X C 1
ATOM 781 O O . ALA A 1 101 ? 14.171 7.215 38.513 1.00 11.89 105 ALA X O 1
ATOM 783 N N . THR A 1 102 ? 12.386 5.944 39.103 1.00 10.62 106 THR X N 1
ATOM 784 C CA . THR A 1 102 ? 11.377 6.829 38.518 1.00 10.66 106 THR X CA 1
ATOM 785 C C . THR A 1 102 ? 11.390 8.178 39.240 1.00 10.12 106 THR X C 1
ATOM 786 O O . THR A 1 102 ? 11.503 9.221 38.596 1.00 9.73 106 THR X O 1
ATOM 790 N N . PHE A 1 103 ? 11.317 8.164 40.572 1.00 9.84 107 PHE X N 1
ATOM 791 C CA . PHE A 1 103 ? 11.434 9.409 41.327 1.00 9.43 107 PHE X CA 1
ATOM 792 C C . PHE A 1 103 ? 12.709 10.171 40.998 1.00 9.56 107 PHE X C 1
ATOM 793 O O . PHE A 1 103 ? 12.643 11.356 40.676 1.00 10.02 107 PHE X O 1
ATOM 801 N N . GLU A 1 104 ? 13.862 9.505 41.047 1.00 10.09 108 GLU X N 1
ATOM 802 C CA . GLU A 1 104 ? 15.127 10.167 40.750 1.00 10.24 108 GLU X CA 1
ATOM 803 C C . GLU A 1 104 ? 15.125 10.798 39.369 1.00 9.66 108 GLU X C 1
ATOM 804 O O . GLU A 1 104 ? 15.681 11.880 39.168 1.00 10.01 108 GLU X O 1
ATOM 810 N N . HIS A 1 105 ? 14.519 10.103 38.409 1.00 8.69 109 HIS X N 1
ATOM 811 C CA . HIS A 1 105 ? 14.487 10.583 37.041 1.00 7.57 109 HIS X CA 1
ATOM 812 C C . HIS A 1 105 ? 13.711 11.902 36.943 1.00 7.41 109 HIS X C 1
ATOM 813 O O . HIS A 1 105 ? 14.205 12.882 36.378 1.00 7.14 109 HIS X O 1
ATOM 820 N N . TYR A 1 106 ? 12.494 11.921 37.480 1.00 6.40 110 TYR X N 1
ATOM 821 C CA . TYR A 1 106 ? 11.643 13.104 37.363 1.00 6.65 110 TYR X CA 1
ATOM 822 C C . TYR A 1 106 ? 12.083 14.223 38.302 1.00 6.56 110 TYR X C 1
ATOM 823 O O . TYR A 1 106 ? 12.074 15.401 37.918 1.00 6.58 110 TYR X O 1
ATOM 832 N N . TYR A 1 107 ? 12.481 13.854 39.514 1.00 6.47 111 TYR X N 1
ATOM 833 C CA . TYR A 1 107 ? 13.067 14.834 40.419 1.00 6.34 111 TYR X CA 1
ATOM 834 C C . TYR A 1 107 ? 14.314 15.475 39.764 1.00 6.65 111 TYR X C 1
ATOM 835 O O . TYR A 1 107 ? 14.509 16.696 39.821 1.00 7.11 111 TYR X O 1
ATOM 844 N N . GLY A 1 108 ? 15.146 14.651 39.122 1.00 7.08 112 GLY X N 1
ATOM 845 C CA . GLY A 1 108 ? 16.356 15.151 38.475 1.00 6.95 112 GLY X CA 1
ATOM 846 C C . GLY A 1 108 ? 16.025 16.196 37.421 1.00 6.99 112 GLY X C 1
ATOM 847 O O . GLY A 1 108 ? 16.732 17.191 37.278 1.00 7.64 112 GLY X O 1
ATOM 848 N N . GLN A 1 109 ? 14.940 15.977 36.686 1.00 6.92 113 GLN X N 1
ATOM 849 C CA . GLN A 1 109 ? 14.474 16.970 35.714 1.00 7.86 113 GLN X CA 1
ATOM 850 C C . GLN A 1 109 ? 14.091 18.302 36.375 1.00 8.13 113 GLN X C 1
ATOM 851 O O . GLN A 1 109 ? 14.422 19.378 35.864 1.00 7.92 113 GLN X O 1
ATOM 857 N N . LEU A 1 110 ? 13.393 18.230 37.503 1.00 7.69 114 LEU X N 1
ATOM 858 C CA . LEU A 1 110 ? 13.019 19.444 38.237 1.00 7.35 114 LEU X CA 1
ATOM 859 C C . LEU A 1 110 ? 14.259 20.177 38.750 1.00 6.98 114 LEU X C 1
ATOM 860 O O . LEU A 1 110 ? 14.388 21.387 38.572 1.00 6.63 114 LEU X O 1
ATOM 865 N N . ARG A 1 111 ? 15.172 19.430 39.365 1.00 6.84 115 ARG X N 1
ATOM 866 C CA . ARG A 1 111 ? 16.429 19.974 39.866 1.00 7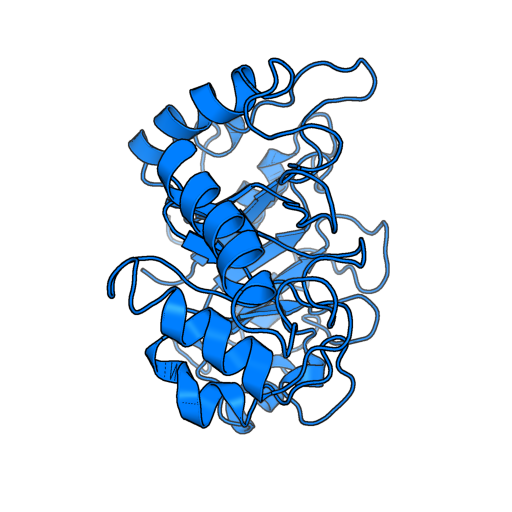.57 115 ARG X CA 1
ATOM 867 C C . ARG A 1 111 ? 17.204 20.640 38.728 1.00 8.06 115 ARG X C 1
ATOM 868 O O . ARG A 1 111 ? 17.687 21.771 38.870 1.00 8.08 115 ARG X O 1
ATOM 876 N N . ASP A 1 112 ? 17.312 19.938 37.598 1.00 8.37 116 ASP X N 1
ATOM 877 C CA . ASP A 1 112 ? 18.023 20.458 36.427 1.00 9.22 116 ASP X CA 1
ATOM 878 C C . ASP A 1 112 ? 17.413 21.747 35.893 1.00 8.96 116 ASP X C 1
ATOM 879 O O . ASP A 1 112 ? 18.135 22.628 35.456 1.00 8.30 116 ASP X O 1
ATOM 884 N N . ALA A 1 113 ? 16.090 21.843 35.908 1.00 8.44 117 ALA X N 1
ATOM 885 C CA . ALA A 1 113 ? 15.420 23.048 35.423 1.00 8.30 117 ALA X CA 1
ATOM 886 C C . ALA A 1 113 ? 15.709 24.220 36.359 1.00 7.67 117 ALA X C 1
ATOM 887 O O . ALA A 1 113 ? 15.989 25.339 35.906 1.00 8.00 117 ALA X O 1
ATOM 889 N N . ILE A 1 114 ? 15.667 23.971 37.666 1.00 7.11 118 ILE X N 1
ATOM 890 C CA . ILE A 1 114 ? 16.004 25.002 38.626 1.00 7.35 118 ILE X CA 1
ATOM 891 C C . ILE A 1 114 ? 17.421 25.560 38.381 1.00 7.96 118 ILE X C 1
ATOM 892 O O . ILE A 1 114 ? 17.638 26.783 38.413 1.00 7.68 118 ILE X O 1
ATOM 897 N N . VAL A 1 115 ? 18.383 24.668 38.149 1.00 8.25 119 VAL X N 1
ATOM 898 C CA . VAL A 1 115 ? 19.769 25.075 37.886 1.00 8.39 119 VAL X CA 1
ATOM 899 C C . VAL A 1 115 ? 19.859 25.799 36.542 1.00 8.36 119 VAL X C 1
ATOM 900 O O . VAL A 1 115 ? 20.436 26.898 36.466 1.00 8.88 119 VAL X O 1
ATOM 904 N N . ASN A 1 116 ? 19.290 25.200 35.497 1.00 8.69 120 ASN X N 1
ATOM 905 C CA . ASN A 1 116 ? 19.449 25.731 34.141 1.00 9.31 120 ASN X CA 1
ATOM 906 C C . ASN A 1 116 ? 18.812 27.101 33.946 1.00 8.93 120 ASN X C 1
ATOM 907 O O . ASN A 1 116 ? 19.315 27.921 33.166 1.00 9.06 120 ASN X O 1
ATOM 912 N N . PHE A 1 117 ? 17.713 27.357 34.651 1.00 8.05 121 PHE X N 1
ATOM 913 C CA . PHE A 1 117 ? 16.974 28.612 34.478 1.00 7.89 121 PHE X CA 1
ATOM 914 C C . PHE A 1 117 ? 17.216 29.570 35.627 1.00 7.57 121 PHE X C 1
ATOM 915 O O . PHE A 1 117 ? 16.617 30.641 35.701 1.00 7.41 121 PHE X O 1
ATOM 923 N N . GLN A 1 118 ? 18.155 29.180 36.486 1.00 7.35 122 GLN X N 1
ATOM 924 C CA . GLN A 1 118 ? 18.705 30.034 37.533 1.00 8.22 122 GLN X CA 1
ATOM 925 C C . GLN A 1 118 ? 17.616 30.565 38.472 1.00 8.08 122 GLN X C 1
ATOM 926 O O . GLN A 1 118 ? 17.609 31.735 38.873 1.00 8.40 122 GLN X O 1
ATOM 932 N N . LEU A 1 119 ? 16.718 29.661 38.848 1.00 7.36 123 LEU X N 1
ATOM 933 C CA . LEU A 1 119 ? 15.622 30.004 39.746 1.00 7.45 123 LEU X CA 1
ATOM 934 C C . LEU A 1 119 ? 16.093 30.074 41.181 1.00 6.72 123 LEU X C 1
ATOM 935 O O . LEU A 1 119 ? 16.994 29.335 41.585 1.00 6.65 123 LEU X O 1
ATOM 940 N N . GLU A 1 120 ? 15.477 30.956 41.951 1.00 6.16 124 GLU X N 1
ATOM 941 C CA . GLU A 1 120 ? 15.882 31.188 43.330 1.00 6.34 124 GLU X CA 1
ATOM 942 C C . GLU A 1 120 ? 14.959 30.506 44.324 1.00 5.49 124 GLU X C 1
ATOM 943 O O . GLU A 1 120 ? 15.151 30.601 45.530 1.00 6.46 124 GLU X O 1
ATOM 949 N N . GLY A 1 121 ? 13.961 29.811 43.800 1.00 4.85 125 GLY X N 1
ATOM 950 C CA . GLY A 1 121 ? 13.024 29.083 44.630 1.00 5.12 125 GLY X CA 1
ATOM 951 C C . GLY A 1 121 ? 12.052 28.319 43.775 1.00 4.87 125 GLY X C 1
ATOM 952 O O . GLY A 1 121 ? 11.998 28.480 42.557 1.00 5.42 125 GLY X O 1
ATOM 953 N N . MET A 1 122 ? 11.306 27.446 44.432 1.00 4.44 126 MET X N 1
ATOM 954 C CA . MET A 1 122 ? 10.276 26.648 43.798 1.00 4.22 126 MET X CA 1
ATOM 955 C C . MET A 1 122 ? 9.032 26.574 44.686 1.00 3.94 126 MET X C 1
ATOM 956 O O . MET A 1 122 ? 9.114 26.211 45.859 1.00 4.57 126 MET X O 1
ATOM 961 N N . ASP A 1 123 ? 7.889 26.899 44.076 1.00 4.12 127 ASP X N 1
ATOM 962 C CA . ASP A 1 123 ? 6.567 26.775 44.686 1.00 4.47 127 ASP X CA 1
ATOM 963 C C . ASP A 1 123 ? 5.978 25.453 44.219 1.00 4.28 127 ASP X C 1
ATOM 964 O O . ASP A 1 123 ? 5.944 25.162 43.023 1.00 4.71 127 ASP X O 1
ATOM 969 N N . LEU A 1 124 ? 5.566 24.640 45.189 1.00 4.64 128 LEU X N 1
ATOM 970 C CA A LEU A 1 124 ? 4.918 23.354 44.917 0.50 4.94 128 LEU X CA 1
ATOM 971 C CA B LEU A 1 124 ? 4.933 23.355 44.941 0.50 4.96 128 LEU X CA 1
ATOM 972 C C . LEU A 1 124 ? 3.420 23.551 45.097 1.00 5.14 128 LEU X C 1
ATOM 973 O O . LEU A 1 124 ? 2.907 23.537 46.223 1.00 5.09 128 LEU X O 1
ATOM 982 N N . ASP A 1 125 ? 2.735 23.786 43.976 1.00 4.89 129 ASP X N 1
ATOM 983 C CA . ASP A 1 125 ? 1.301 24.092 43.972 1.00 4.96 129 ASP X CA 1
ATOM 984 C C . ASP A 1 125 ? 0.546 22.819 43.653 1.00 5.00 129 ASP X C 1
ATOM 985 O O . ASP A 1 125 ? 0.309 22.479 42.496 1.00 5.95 129 ASP X O 1
ATOM 990 N N . VAL A 1 126 ? 0.213 22.082 44.700 1.00 5.32 130 VAL X N 1
ATOM 991 C CA . VAL A 1 126 ? -0.278 20.718 44.556 1.00 5.45 130 VAL X CA 1
ATOM 992 C C . VAL A 1 126 ? -1.801 20.729 44.535 1.00 5.88 130 VAL X C 1
ATOM 993 O O . VAL A 1 126 ? -2.455 20.969 45.554 1.00 5.65 130 VAL X O 1
ATOM 997 N N . GLU A 1 127 ? -2.359 20.533 43.347 1.00 6.49 131 GLU X N 1
ATOM 998 C CA . GLU A 1 127 ? -3.801 20.620 43.163 1.00 7.18 131 GLU X CA 1
ATOM 999 C C . GLU A 1 127 ? -4.444 19.259 42.863 1.00 7.35 131 GLU X C 1
ATOM 1000 O O . GLU A 1 127 ? -5.636 19.192 42.550 1.00 7.46 131 GLU X O 1
ATOM 1006 N N . GLN A 1 128 ? -3.666 18.184 42.964 1.00 8.28 132 GLN X N 1
ATOM 1007 C CA . GLN A 1 128 ? -4.206 16.813 42.914 1.00 8.24 132 GLN X CA 1
ATOM 1008 C C . GLN A 1 128 ? -3.577 16.060 44.079 1.00 8.64 132 GLN X C 1
ATOM 1009 O O . GLN A 1 128 ? -2.559 16.510 44.603 1.00 8.40 132 GLN X O 1
ATOM 1015 N N . PRO A 1 129 ? -4.166 14.918 44.494 1.00 9.38 133 PRO X N 1
ATOM 1016 C CA . PRO A 1 129 ? -3.619 14.235 45.675 1.00 9.34 133 PRO X CA 1
ATOM 1017 C C . PRO A 1 129 ? -2.185 13.724 45.515 1.00 8.81 133 PRO X C 1
ATOM 1018 O O . PRO A 1 129 ? -1.830 13.146 44.475 1.00 9.24 133 PRO X O 1
ATOM 1022 N N . MET A 1 130 ? -1.373 13.974 46.540 1.00 8.32 134 MET X N 1
ATOM 1023 C CA . MET A 1 130 ? -0.015 13.440 46.659 1.00 7.53 134 MET X CA 1
ATOM 1024 C C . MET A 1 130 ? 0.120 12.880 48.070 1.00 7.01 134 MET X C 1
ATOM 1025 O O . MET A 1 130 ? -0.412 13.471 49.016 1.00 6.55 134 MET X O 1
ATOM 1030 N N . SER A 1 131 ? 0.824 11.759 48.218 1.00 6.89 135 SER X N 1
ATOM 1031 C CA . SER A 1 131 ? 0.995 11.133 49.529 1.00 6.98 135 SER X CA 1
ATOM 1032 C C . SER A 1 131 ? 1.796 12.026 50.452 1.00 6.71 135 SER X C 1
ATOM 1033 O O . SER A 1 131 ? 2.585 12.867 49.999 1.00 6.90 135 SER X O 1
ATOM 1036 N N . GLN A 1 132 ? 1.587 11.842 51.754 1.00 6.61 136 GLN X N 1
ATOM 1037 C CA . GLN A 1 132 ? 2.407 12.509 52.758 1.00 7.09 136 GLN X CA 1
ATOM 1038 C C . GLN A 1 132 ? 3.892 12.225 52.574 1.00 7.29 136 GLN X C 1
ATOM 1039 O O . GLN A 1 132 ? 4.725 13.139 52.634 1.00 7.64 136 GLN X O 1
ATOM 1045 N N . GLN A 1 133 ? 4.224 10.952 52.357 1.00 7.62 137 GLN X N 1
ATOM 1046 C CA . GLN A 1 133 ? 5.615 10.567 52.164 1.00 7.84 137 GLN X CA 1
ATOM 1047 C C . GLN A 1 133 ? 6.215 11.280 50.944 1.00 6.99 137 GLN X C 1
ATOM 1048 O O . GLN A 1 133 ? 7.369 11.710 50.970 1.00 7.21 137 GLN X O 1
ATOM 1054 N N . GLY A 1 134 ? 5.425 11.369 49.879 1.00 6.26 138 GLY X N 1
ATOM 1055 C CA . GLY A 1 134 ? 5.876 12.007 48.641 1.00 5.95 138 GLY X CA 1
ATOM 1056 C C . GLY A 1 134 ? 6.199 13.492 48.784 1.00 5.94 138 GLY X C 1
ATOM 1057 O O . GLY A 1 134 ? 7.266 13.952 48.361 1.00 6.27 138 GLY X O 1
ATOM 1058 N N . ILE A 1 135 ? 5.291 14.256 49.392 1.00 5.68 139 ILE X N 1
ATOM 1059 C CA . ILE A 1 135 ? 5.549 15.691 49.558 1.00 6.09 139 ILE X CA 1
ATOM 1060 C C . ILE A 1 135 ? 6.682 15.926 50.536 1.00 6.14 139 ILE X C 1
ATOM 1061 O O . ILE A 1 135 ? 7.533 16.787 50.307 1.00 6.08 139 ILE X O 1
ATOM 1066 N N . ASP A 1 136 ? 6.711 15.144 51.616 1.00 6.11 140 ASP X N 1
ATOM 1067 C CA . ASP A 1 136 ? 7.782 15.289 52.598 1.00 6.72 140 ASP X CA 1
ATOM 1068 C C . ASP A 1 136 ? 9.156 15.049 51.953 1.00 6.35 140 ASP X C 1
ATOM 1069 O O . ASP A 1 136 ? 10.106 15.806 52.183 1.00 6.73 140 ASP X O 1
ATOM 1074 N N . ARG A 1 137 ? 9.257 13.983 51.155 1.00 6.86 141 ARG X N 1
ATOM 1075 C CA . ARG A 1 137 ? 10.486 13.659 50.449 1.00 7.18 141 ARG X CA 1
ATOM 1076 C C . ARG A 1 137 ? 10.873 14.774 49.492 1.00 6.16 141 ARG X C 1
ATOM 1077 O O . ARG A 1 137 ? 12.028 15.173 49.444 1.00 6.37 141 ARG X O 1
ATOM 1085 N N . LEU A 1 138 ? 9.915 15.272 48.719 1.00 5.39 142 LEU X N 1
ATOM 1086 C CA . LEU A 1 138 ? 10.234 16.280 47.722 1.00 5.47 142 LEU X CA 1
ATOM 1087 C C . LEU A 1 138 ? 10.833 17.533 48.348 1.00 5.73 142 LEU X C 1
ATOM 1088 O O . LEU A 1 138 ? 11.833 18.060 47.871 1.00 6.17 142 LEU X O 1
ATOM 1093 N N . ILE A 1 139 ? 10.198 18.014 49.413 1.00 6.31 143 ILE X N 1
ATOM 1094 C CA . ILE A 1 139 ? 10.661 19.207 50.112 1.00 7.12 143 ILE X CA 1
ATOM 1095 C C . ILE A 1 139 ? 12.015 18.961 50.767 1.00 7.22 143 ILE X C 1
ATOM 1096 O O . ILE A 1 139 ? 12.919 19.777 50.636 1.00 7.62 143 ILE X O 1
ATOM 1101 N N . ALA A 1 140 ? 12.154 17.839 51.479 1.00 6.92 144 ALA X N 1
ATOM 1102 C CA . ALA A 1 140 ? 13.423 17.532 52.128 1.00 7.11 144 ALA X CA 1
ATOM 1103 C C . ALA A 1 140 ? 14.584 17.395 51.141 1.00 6.67 144 ALA X C 1
ATOM 1104 O O . ALA A 1 140 ? 15.698 17.845 51.411 1.00 7.18 144 ALA X O 1
ATOM 1106 N N . ARG A 1 141 ? 14.310 16.774 50.000 1.00 6.81 145 ARG X N 1
ATOM 1107 C CA . ARG A 1 141 ? 15.309 16.577 48.962 1.00 7.17 145 ARG X CA 1
ATOM 1108 C C . ARG A 1 141 ? 15.705 17.903 48.307 1.00 7.23 145 ARG X C 1
ATOM 1109 O O . ARG A 1 141 ? 16.899 18.155 48.098 1.00 6.71 145 ARG X O 1
ATOM 1117 N N . LEU A 1 142 ? 14.713 18.748 48.006 1.00 6.80 146 LEU X N 1
ATOM 1118 C CA . LEU A 1 142 ? 15.003 20.094 47.483 1.00 7.41 146 LEU X CA 1
ATOM 1119 C C . LEU A 1 142 ? 15.869 20.878 48.456 1.00 7.39 146 LEU X C 1
ATOM 1120 O O . LEU A 1 142 ? 16.851 21.509 48.058 1.00 6.59 146 LEU X O 1
ATOM 1125 N N . ARG A 1 143 ? 15.506 20.832 49.740 1.00 7.71 147 ARG X N 1
ATOM 1126 C CA A ARG A 1 143 ? 16.248 21.523 50.791 0.50 8.24 147 ARG X CA 1
ATOM 1127 C CA B ARG A 1 143 ? 16.268 21.535 50.777 0.50 7.88 147 ARG X CA 1
ATOM 1128 C C . ARG A 1 143 ? 17.684 20.984 50.879 1.00 7.82 147 ARG X C 1
ATOM 1129 O O . ARG A 1 143 ? 18.645 21.744 51.040 1.00 8.36 147 ARG X O 1
ATOM 1144 N N . ALA A 1 144 ? 17.819 19.668 50.785 1.00 8.25 148 ALA X N 1
ATOM 1145 C CA . ALA A 1 144 ? 19.128 19.023 50.825 1.00 7.87 148 ALA X CA 1
ATOM 1146 C C . ALA A 1 144 ? 20.012 19.450 49.654 1.00 8.55 148 ALA X C 1
ATOM 1147 O O . ALA A 1 144 ? 21.177 19.791 49.851 1.00 8.81 148 ALA X O 1
ATOM 1149 N N . ASP A 1 145 ? 19.449 19.461 48.447 1.00 8.31 149 ASP X N 1
ATOM 1150 C CA . ASP A 1 145 ? 20.229 19.758 47.247 1.00 8.52 149 ASP X CA 1
ATOM 1151 C C . ASP A 1 145 ? 20.534 21.231 47.017 1.00 7.74 149 ASP X C 1
ATOM 1152 O O . ASP A 1 145 ? 21.589 21.571 46.470 1.00 8.19 149 ASP X O 1
ATOM 1157 N N . PHE A 1 146 ? 19.609 22.100 47.411 1.00 7.06 150 PHE X N 1
ATOM 1158 C CA . PHE A 1 146 ? 19.725 23.525 47.074 1.00 6.55 150 PHE X CA 1
ATOM 1159 C C . PHE A 1 146 ? 20.129 24.439 48.225 1.00 6.17 150 PHE X C 1
ATOM 1160 O O . PHE A 1 146 ? 20.341 25.638 48.007 1.00 7.01 150 PHE X O 1
ATOM 1168 N N . GLY A 1 147 ? 20.244 23.901 49.435 1.00 5.85 151 GLY X N 1
ATOM 1169 C CA . GLY A 1 147 ? 20.683 24.706 50.564 1.00 6.11 151 GLY X CA 1
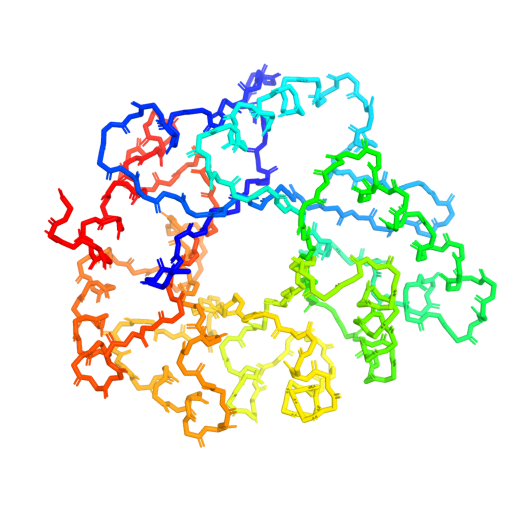ATOM 1170 C C . GLY A 1 147 ? 19.567 25.440 51.288 1.00 5.86 151 GLY X C 1
ATOM 1171 O O . GLY A 1 147 ? 18.394 25.445 50.859 1.00 5.61 151 GLY X O 1
ATOM 1172 N N . PRO A 1 148 ? 19.913 26.069 52.408 1.00 6.33 152 PRO X N 1
ATOM 1173 C CA . PRO A 1 148 ? 18.928 26.639 53.307 1.00 6.98 152 PRO X CA 1
ATOM 1174 C C . PRO A 1 148 ? 18.321 27.946 52.793 1.00 7.41 152 PRO X C 1
ATOM 1175 O O . PRO A 1 148 ? 17.268 28.335 53.292 1.00 8.87 152 PRO X O 1
ATOM 1179 N N . ASP A 1 149 ? 18.975 28.622 51.841 1.00 7.18 153 ASP X N 1
ATOM 1180 C CA . ASP A 1 149 ? 18.525 29.935 51.363 1.00 7.79 153 ASP X CA 1
ATOM 1181 C C . ASP A 1 149 ? 17.722 29.852 50.062 1.00 7.29 153 ASP X C 1
ATOM 1182 O O . ASP A 1 149 ? 17.163 30.861 49.639 1.00 8.46 153 ASP X O 1
ATOM 1187 N N . PHE A 1 150 ? 17.659 28.674 49.440 1.00 6.93 154 PHE X N 1
ATOM 1188 C CA . PHE A 1 150 ? 16.719 28.414 48.335 1.00 6.26 154 PHE X CA 1
ATOM 1189 C C . PHE A 1 150 ? 15.290 28.531 48.865 1.00 6.60 154 PHE X C 1
ATOM 1190 O O . PHE A 1 150 ? 15.004 28.073 49.965 1.00 8.10 154 PHE X O 1
ATOM 1198 N N . LEU A 1 151 ? 14.408 29.183 48.115 1.00 6.33 155 LEU X N 1
ATOM 1199 C CA . LEU A 1 151 ? 13.038 29.386 48.590 1.00 5.95 155 LEU X CA 1
ATOM 1200 C C . LEU A 1 151 ? 12.166 28.197 48.243 1.00 5.20 155 LEU X C 1
ATOM 1201 O O . LEU A 1 151 ? 12.131 27.769 47.101 1.00 5.86 155 LEU X O 1
ATOM 1206 N N . ILE A 1 152 ? 11.497 27.633 49.240 1.00 4.58 156 ILE X N 1
ATOM 1207 C CA . ILE A 1 152 ? 10.562 26.536 49.015 1.00 4.41 156 ILE X CA 1
ATOM 1208 C C . ILE A 1 152 ? 9.220 26.949 49.587 1.00 3.50 156 ILE X C 1
ATOM 1209 O O . ILE A 1 152 ? 9.107 27.240 50.775 1.00 4.70 156 ILE X O 1
ATOM 1214 N N . THR A 1 153 ? 8.202 26.974 48.728 1.00 3.75 157 THR X N 1
ATOM 1215 C CA . THR A 1 153 ? 6.869 27.355 49.163 1.00 3.84 157 THR X CA 1
ATOM 1216 C C . THR A 1 153 ? 5.842 26.339 48.673 1.00 3.77 157 THR X C 1
ATOM 1217 O O . THR A 1 153 ? 6.140 25.499 47.822 1.00 3.84 157 THR X O 1
ATOM 1221 N N . LEU A 1 154 ? 4.643 26.395 49.248 1.00 4.39 158 LEU X N 1
ATOM 1222 C CA . LEU A 1 154 ? 3.509 25.632 48.739 1.00 4.37 158 LEU X CA 1
ATOM 1223 C C . LEU A 1 154 ? 2.340 26.580 48.583 1.00 3.67 158 LEU X C 1
ATOM 1224 O O . LEU A 1 154 ? 2.378 27.695 49.102 1.00 3.96 158 LEU X O 1
ATOM 1229 N N . ALA A 1 155 ? 1.296 26.125 47.889 1.00 4.29 159 ALA X N 1
ATOM 1230 C CA . ALA A 1 155 ? 0.105 26.925 47.653 1.00 4.71 159 ALA X CA 1
ATOM 1231 C C . ALA A 1 155 ? -1.159 26.182 48.117 1.00 4.48 159 ALA X C 1
ATOM 1232 O O . ALA A 1 155 ? -2.029 25.858 47.307 1.00 4.03 159 ALA X O 1
ATOM 1234 N N . PRO A 1 156 ? -1.286 25.914 49.426 1.00 4.34 160 PRO X N 1
ATOM 1235 C CA . PRO A 1 156 ? -2.531 25.321 49.920 1.00 4.25 160 PRO X CA 1
ATOM 1236 C C . PRO A 1 156 ? -3.713 26.248 49.663 1.00 4.09 160 PRO X C 1
ATOM 1237 O O . PRO A 1 156 ? -3.572 27.465 49.716 1.00 3.80 160 PRO X O 1
ATOM 1241 N N . VAL A 1 157 ? -4.882 25.672 49.405 1.00 4.14 161 VAL X N 1
ATOM 1242 C CA . VAL A 1 157 ? -6.095 26.468 49.472 1.00 4.38 161 VAL X CA 1
ATOM 1243 C C . VAL A 1 157 ? -6.333 26.780 50.952 1.00 4.58 161 VAL X C 1
ATOM 1244 O O . VAL A 1 157 ? -5.931 26.022 51.832 1.00 4.41 161 VAL X O 1
ATOM 1248 N N . ALA A 1 158 ? -6.973 27.906 51.238 1.00 4.77 162 ALA X N 1
ATOM 1249 C CA . ALA A 1 158 ? -7.038 28.383 52.617 1.00 4.79 162 ALA X CA 1
ATOM 1250 C C . ALA A 1 158 ? -7.602 27.350 53.600 1.00 4.86 162 ALA X C 1
ATOM 1251 O O . ALA A 1 158 ? -7.018 27.133 54.660 1.00 5.62 162 ALA X O 1
ATOM 1253 N N . SER A 1 159 ? -8.710 26.700 53.234 1.00 4.59 163 SER X N 1
ATOM 1254 C CA . SER A 1 159 ? -9.356 25.703 54.091 1.00 4.75 163 SER X CA 1
ATOM 1255 C C . SER A 1 159 ? -8.437 24.512 54.397 1.00 4.84 163 SER X C 1
ATOM 1256 O O . SER A 1 159 ? -8.648 23.807 55.376 1.00 5.05 163 SER X O 1
ATOM 1259 N N . ALA A 1 160 ? -7.427 24.272 53.565 1.00 5.02 164 ALA X N 1
ATOM 1260 C CA . ALA A 1 160 ? -6.472 23.186 53.837 1.00 5.31 164 ALA X CA 1
ATOM 1261 C C . ALA A 1 160 ? -5.585 23.468 55.044 1.00 5.22 164 ALA X C 1
ATOM 1262 O O . ALA A 1 160 ? -4.977 22.549 55.600 1.00 5.67 164 ALA X O 1
ATOM 1264 N N . LEU A 1 161 ? -5.533 24.730 55.451 1.00 5.15 165 LEU X N 1
ATOM 1265 C CA . LEU A 1 161 ? -4.788 25.137 56.646 1.00 5.63 165 LEU X CA 1
ATOM 1266 C C . LEU A 1 161 ? -5.705 25.271 57.868 1.00 6.36 165 LEU X C 1
ATOM 1267 O O . LEU A 1 161 ? -5.275 25.705 58.944 1.00 6.76 165 LEU X O 1
ATOM 1272 N N . GLU A 1 162 ? -6.970 24.887 57.672 1.00 7.66 166 GLU X N 1
ATOM 1273 C CA . GLU A 1 162 ? -8.020 24.925 58.698 1.00 9.44 166 GLU X CA 1
ATOM 1274 C C . GLU A 1 162 ? -8.675 23.553 58.880 1.00 10.12 166 GLU X C 1
ATOM 1275 O O . GLU A 1 162 ? -9.866 23.475 59.202 1.00 10.52 166 GLU X O 1
ATOM 1281 N N . ASP A 1 163 ? -7.917 22.479 58.671 1.00 10.20 167 ASP X N 1
ATOM 1282 C CA . ASP A 1 163 ? -8.417 21.109 58.871 1.00 11.17 167 ASP X CA 1
ATOM 1283 C C . ASP A 1 163 ? -9.617 20.759 57.979 1.00 11.17 167 ASP X C 1
ATOM 1284 O O . ASP A 1 163 ? -10.473 19.944 58.359 1.00 11.58 167 ASP X O 1
ATOM 1289 N N . SER A 1 164 ? -9.676 21.358 56.792 1.00 10.18 168 SER X N 1
ATOM 1290 C CA . SER A 1 164 ? -10.844 21.226 55.927 1.00 9.61 168 SER X CA 1
ATOM 1291 C C . SER A 1 164 ? -10.456 21.035 54.444 1.00 8.31 168 SER X C 1
ATOM 1292 O O . SER A 1 164 ? -9.388 20.499 54.137 1.00 8.82 168 SER X O 1
ATOM 1295 N N . SER A 1 165 ? -11.335 21.462 53.536 1.00 7.37 169 SER X N 1
ATOM 1296 C CA . SER A 1 165 ? -11.195 21.182 52.113 1.00 7.37 169 SER X CA 1
ATOM 1297 C C . SER A 1 165 ? -9.803 21.452 51.585 1.00 7.02 169 SER X C 1
ATOM 1298 O O . SER A 1 165 ? -9.230 22.516 51.832 1.00 6.69 169 SER X O 1
ATOM 1301 N N . ASN A 1 166 ? -9.290 20.483 50.830 1.00 6.57 170 ASN X N 1
ATOM 1302 C CA . ASN A 1 166 ? -7.887 20.447 50.441 1.00 7.09 170 ASN X CA 1
ATOM 1303 C C . ASN A 1 166 ? -7.772 19.778 49.080 1.00 7.35 170 ASN X C 1
ATOM 1304 O O . ASN A 1 166 ? -8.402 18.748 48.824 1.00 8.28 170 ASN X O 1
ATOM 1309 N N . LEU A 1 167 ? -7.006 20.381 48.183 1.00 7.13 171 LEU X N 1
ATOM 1310 C CA . LEU A 1 167 ? -6.797 19.801 46.864 1.00 7.01 171 LEU X CA 1
ATOM 1311 C C . LEU A 1 167 ? -5.628 18.827 46.809 1.00 7.44 171 LEU X C 1
ATOM 1312 O O . LEU A 1 167 ? -5.460 18.126 45.813 1.00 8.08 171 LEU X O 1
ATOM 1317 N N . SER A 1 168 ? -4.809 18.815 47.861 1.00 6.99 172 SER X N 1
ATOM 1318 C CA . SER A 1 168 ? -3.474 18.211 47.807 1.00 6.58 172 SER X CA 1
ATOM 1319 C C . SER A 1 168 ? -3.367 16.789 48.335 1.00 7.17 172 SER X C 1
ATOM 1320 O O . SER A 1 168 ? -2.315 16.171 48.197 1.00 6.68 172 SER X O 1
ATOM 1323 N N . GLY A 1 169 ? -4.425 16.286 48.967 1.00 7.11 173 GLY X N 1
ATOM 1324 C CA . GLY A 1 169 ? -4.396 14.949 49.573 1.00 7.93 173 GLY X CA 1
ATOM 1325 C C . GLY A 1 169 ? -3.676 14.897 50.914 1.00 8.10 173 GLY X C 1
ATOM 1326 O O . GLY A 1 169 ? -4.275 14.553 51.933 1.00 8.84 173 GLY X O 1
ATOM 1327 N N . PHE A 1 170 ? -2.386 15.220 50.922 1.00 7.19 174 PHE X N 1
ATOM 1328 C CA . PHE A 1 170 ? -1.625 15.217 52.172 1.00 6.41 174 PHE X CA 1
ATOM 1329 C C . PHE A 1 170 ? -2.084 16.287 53.169 1.00 6.30 174 PHE X C 1
ATOM 1330 O O . PHE A 1 170 ? -2.795 17.239 52.808 1.00 6.97 174 PHE X O 1
ATOM 1338 N N . SER A 1 171 ? -1.664 16.124 54.423 1.00 5.60 175 SER X N 1
ATOM 1339 C CA . SER 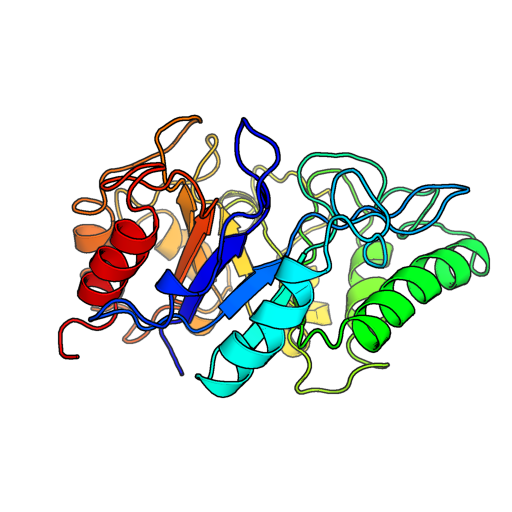A 1 171 ? -1.995 17.066 55.481 1.00 5.75 175 SER X CA 1
ATOM 1340 C C . SER A 1 171 ? -0.968 18.203 55.570 1.00 5.63 175 SER X C 1
ATOM 1341 O O . SER A 1 171 ? 0.234 17.957 55.713 1.00 5.56 175 SER X O 1
ATOM 1344 N N . TYR A 1 172 ? -1.444 19.447 55.523 1.00 5.07 176 TYR X N 1
ATOM 1345 C CA . TYR A 1 172 ? -0.561 20.597 55.682 1.00 5.60 176 TYR X CA 1
ATOM 1346 C C . TYR A 1 172 ? -0.119 20.787 57.126 1.00 6.07 176 TYR X C 1
ATOM 1347 O O . TYR A 1 172 ? 0.942 21.342 57.368 1.00 5.62 176 TYR X O 1
ATOM 1356 N N . THR A 1 173 ? -0.924 20.344 58.093 1.00 6.54 177 THR X N 1
ATOM 1357 C CA A THR A 1 173 ? -0.476 20.446 59.483 0.50 6.41 177 THR X CA 1
ATOM 1358 C CA B THR A 1 173 ? -0.540 20.400 59.504 0.50 7.18 177 THR X CA 1
ATOM 1359 C C . THR A 1 173 ? 0.618 19.417 59.754 1.00 7.13 177 THR X C 1
ATOM 1360 O O . THR A 1 173 ? 1.602 19.744 60.408 1.00 7.43 177 THR X O 1
ATOM 1367 N N . ALA A 1 174 ? 0.498 18.205 59.213 1.00 6.61 178 ALA X N 1
ATOM 1368 C CA . ALA A 1 174 ? 1.577 17.217 59.336 1.00 6.83 178 ALA X CA 1
ATOM 1369 C C . ALA A 1 174 ? 2.840 17.726 58.636 1.00 6.35 178 ALA X C 1
ATOM 1370 O O . ALA A 1 174 ? 3.938 17.635 59.188 1.00 6.82 178 ALA X O 1
ATOM 1372 N N . LEU A 1 175 ? 2.689 18.246 57.415 1.00 6.08 179 LEU X N 1
ATOM 1373 C CA . LEU A 1 175 ? 3.821 18.821 56.675 1.00 6.33 179 LEU X CA 1
ATOM 1374 C C . LEU A 1 175 ? 4.522 19.932 57.454 1.00 5.86 179 LEU X C 1
ATOM 1375 O O . LEU A 1 175 ? 5.763 19.973 57.524 1.00 6.38 179 LEU X O 1
ATOM 1380 N N . GLN A 1 176 ? 3.738 20.840 58.034 1.00 6.28 180 GLN X N 1
ATOM 1381 C CA . GLN A 1 176 ? 4.321 21.930 58.810 1.00 6.45 180 GLN X CA 1
ATOM 1382 C C . GLN A 1 176 ? 5.129 21.363 59.982 1.00 6.80 180 GLN X C 1
ATOM 1383 O O . GLN A 1 176 ? 6.233 21.842 60.273 1.00 6.37 180 GLN X O 1
ATOM 1389 N N . GLN A 1 177 ? 4.602 20.332 60.638 1.00 6.21 181 GLN X N 1
ATOM 1390 C CA . GLN A 1 177 ? 5.338 19.742 61.760 1.00 7.00 181 GLN X CA 1
ATOM 1391 C C . GLN A 1 177 ? 6.694 19.144 61.358 1.00 7.04 181 GLN X C 1
ATOM 1392 O O . GLN A 1 177 ? 7.702 19.376 62.025 1.00 6.59 181 GLN X O 1
ATOM 1398 N N . THR A 1 178 ? 6.727 18.385 60.264 1.00 6.43 182 THR X N 1
ATOM 1399 C CA . THR A 1 178 ? 7.932 17.621 59.885 1.00 6.95 182 THR X CA 1
ATOM 1400 C C . THR A 1 178 ? 8.899 18.414 58.991 1.00 7.17 182 THR X C 1
ATOM 1401 O O . THR A 1 178 ? 10.121 18.266 59.115 1.00 7.47 182 THR X O 1
ATOM 1405 N N . GLN A 1 179 ? 8.355 19.271 58.121 1.00 6.68 183 GLN X N 1
ATOM 1406 C CA . GLN A 1 179 ? 9.147 20.023 57.135 1.00 7.14 183 GLN X CA 1
ATOM 1407 C C . GLN A 1 179 ? 8.968 21.532 57.231 1.00 7.09 183 GLN X C 1
ATOM 1408 O O . GLN A 1 179 ? 9.493 22.258 56.385 1.00 7.19 183 GLN X O 1
ATOM 1414 N N . GLY A 1 180 ? 8.272 22.018 58.261 1.00 7.28 184 GLY X N 1
ATOM 1415 C CA . GLY A 1 180 ? 7.983 23.453 58.373 1.00 7.52 184 GLY X CA 1
ATOM 1416 C C . GLY A 1 180 ? 9.200 24.353 58.361 1.00 8.03 184 GLY X C 1
ATOM 1417 O O . GLY A 1 180 ? 9.163 25.451 57.814 1.00 7.49 184 GLY X O 1
ATOM 1418 N N . ASN A 1 181 ? 10.283 23.895 58.977 1.00 8.47 185 ASN X N 1
ATOM 1419 C CA . ASN A 1 181 ? 11.535 24.655 58.974 1.00 9.16 185 ASN X CA 1
ATOM 1420 C C . ASN A 1 181 ? 12.189 24.721 57.592 1.00 9.36 185 ASN X C 1
ATOM 1421 O O . ASN A 1 181 ? 13.097 25.519 57.382 1.00 10.23 185 ASN X O 1
ATOM 1426 N N . ASP A 1 182 ? 11.737 23.872 56.668 1.00 8.27 186 ASP X N 1
ATOM 1427 C CA . ASP A 1 182 ? 12.239 23.844 55.292 1.00 8.47 186 ASP X CA 1
ATOM 1428 C C . ASP A 1 182 ? 11.335 24.629 54.346 1.00 7.53 186 ASP X C 1
ATOM 1429 O O . ASP A 1 182 ? 11.634 24.763 53.161 1.00 7.75 186 ASP X O 1
ATOM 1434 N N . ILE A 1 183 ? 10.220 25.139 54.857 1.00 6.11 187 ILE X N 1
ATOM 1435 C CA . ILE A 1 183 ? 9.214 25.801 54.024 1.00 5.93 187 ILE X CA 1
ATOM 1436 C C . ILE A 1 183 ? 9.213 27.269 54.402 1.00 5.49 187 ILE X C 1
ATOM 1437 O O . ILE A 1 183 ? 9.034 27.614 55.566 1.00 6.73 187 ILE X O 1
ATOM 1442 N N . ASP A 1 184 ? 9.415 28.130 53.418 1.00 4.71 188 ASP X N 1
ATOM 1443 C CA . ASP A 1 184 ? 9.523 29.562 53.699 1.00 5.13 188 ASP X CA 1
ATOM 1444 C C . ASP A 1 184 ? 8.179 30.238 53.938 1.00 4.48 188 ASP X C 1
ATOM 1445 O O . ASP A 1 184 ? 8.072 31.077 54.828 1.00 5.78 188 ASP X O 1
ATOM 1450 N N . TRP A 1 185 ? 7.168 29.873 53.145 1.00 4.38 189 TRP X N 1
ATOM 1451 C CA . TRP A 1 185 ? 5.809 30.374 53.362 1.00 3.87 189 TRP X CA 1
ATOM 1452 C C . TRP A 1 185 ? 4.798 29.589 52.541 1.00 3.84 189 TRP X C 1
ATOM 1453 O O . TRP A 1 185 ? 5.169 28.756 51.695 1.00 3.84 189 TRP X O 1
ATOM 1464 N N . TYR A 1 186 ? 3.526 29.871 52.820 1.00 3.57 190 TYR X N 1
ATOM 1465 C CA . TYR A 1 186 ? 2.393 29.273 52.141 1.00 3.80 190 TYR X CA 1
ATOM 1466 C C . TYR A 1 186 ? 1.654 30.346 51.344 1.00 3.46 190 TYR X C 1
ATOM 1467 O O . TYR A 1 186 ? 1.156 31.329 51.916 1.00 4.26 190 TYR X O 1
ATOM 1476 N N . ASN A 1 187 ? 1.623 30.166 50.026 1.00 3.44 191 ASN X N 1
ATOM 1477 C CA . ASN A 1 187 ? 0.865 31.018 49.113 1.00 3.73 191 ASN X CA 1
ATOM 1478 C C . ASN A 1 187 ? -0.583 30.589 49.218 1.00 4.06 191 ASN X C 1
ATOM 1479 O O . ASN A 1 187 ? -1.046 29.709 48.489 1.00 4.51 191 ASN X O 1
ATOM 1484 N N . THR A 1 188 ? -1.292 31.192 50.163 1.00 3.86 192 THR X N 1
ATOM 1485 C CA . THR A 1 188 ? -2.546 30.601 50.620 1.00 4.60 192 THR X CA 1
ATOM 1486 C C . THR A 1 188 ? -3.711 31.108 49.775 1.00 3.80 192 THR X C 1
ATOM 1487 O O . THR A 1 188 ? -3.926 32.317 49.652 1.00 4.45 192 THR X O 1
ATOM 1491 N N . GLN A 1 189 ? -4.424 30.176 49.143 1.00 3.78 193 GLN X N 1
ATOM 1492 C CA . GLN A 1 189 ? -5.432 30.558 48.156 1.00 4.51 193 GLN X CA 1
ATOM 1493 C C . GLN A 1 189 ? -6.776 30.879 48.824 1.00 4.71 193 GLN X C 1
ATOM 1494 O O . GLN A 1 189 ? -7.553 29.969 49.141 1.00 4.85 193 GLN X O 1
ATOM 1500 N N . PHE A 1 190 ? -7.024 32.173 49.051 1.00 5.10 194 PHE X N 1
ATOM 1501 C CA . PHE A 1 190 ? -8.303 32.668 49.583 1.00 5.57 194 PHE X CA 1
ATOM 1502 C C . PHE A 1 190 ? -9.268 32.967 48.430 1.00 5.71 194 PHE X C 1
ATOM 1503 O O . PHE A 1 190 ? -9.685 34.120 48.208 1.00 6.26 194 PHE X O 1
ATOM 1511 N N . TYR A 1 191 ? -9.617 31.923 47.696 1.00 5.40 195 TYR X N 1
ATOM 1512 C CA . TYR A 1 191 ? -10.520 32.035 46.556 1.00 5.40 195 TYR X CA 1
ATOM 1513 C C . TYR A 1 191 ? -11.004 30.650 46.150 1.00 5.88 195 TYR X C 1
ATOM 1514 O O . TYR A 1 191 ? -10.633 29.658 46.787 1.00 5.80 195 TYR X O 1
ATOM 1523 N N . SER A 1 192 ? -11.858 30.599 45.122 1.00 6.13 196 SER X N 1
ATOM 1524 C CA . SER A 1 192 ? -12.412 29.350 44.583 1.00 6.76 196 SER X CA 1
ATOM 1525 C C . SER A 1 192 ? -13.315 28.617 45.565 1.00 6.79 196 SER X C 1
ATOM 1526 O O . SER A 1 192 ? -13.651 27.449 45.355 1.00 9.14 196 SER X O 1
ATOM 1529 N N . GLY A 1 193 ? -13.742 29.321 46.609 1.00 6.71 197 GLY X N 1
ATOM 1530 C CA . GLY A 1 193 ? -14.637 28.756 47.609 1.00 6.03 197 GLY X CA 1
ATOM 1531 C C . GLY A 1 193 ? -13.930 28.374 48.897 1.00 5.61 197 GLY X C 1
ATOM 1532 O O . GLY A 1 193 ? -14.571 28.141 49.907 1.00 5.03 197 GLY X O 1
ATOM 1533 N N . PHE A 1 194 ? -12.594 28.391 48.890 1.00 5.01 198 PHE X N 1
ATOM 1534 C CA . PHE A 1 194 ? -11.792 27.797 49.970 1.00 5.10 198 PHE X CA 1
ATOM 1535 C C . PHE A 1 194 ? -11.480 28.759 51.099 1.00 5.95 198 PHE X C 1
ATOM 1536 O O . PHE A 1 194 ? -11.085 28.349 52.195 1.00 6.84 198 PHE X O 1
ATOM 1544 N N . GLY A 1 195 ? -11.663 30.047 50.844 1.00 5.69 199 GLY X N 1
ATOM 1545 C CA . GLY A 1 195 ? -11.398 31.064 51.864 1.00 5.85 199 GLY X CA 1
ATOM 1546 C C . GLY A 1 195 ? -11.686 32.456 51.370 1.00 6.45 199 GLY X C 1
ATOM 1547 O O . GLY A 1 195 ? -11.862 32.672 50.178 1.00 6.45 199 GLY X O 1
ATOM 1548 N N . SER A 1 196 ? -11.703 33.406 52.294 1.00 6.21 200 SER X N 1
ATOM 1549 C CA . SER A 1 196 ? -12.012 34.787 51.949 1.00 6.96 200 SER X CA 1
ATOM 1550 C C . SER A 1 196 ? -11.178 35.779 52.738 1.00 6.25 200 SER X C 1
ATOM 1551 O O . SER A 1 196 ? -11.013 35.636 53.954 1.00 6.23 200 SER X O 1
ATOM 1554 N N . MET A 1 197 ? -10.663 36.776 52.028 1.00 6.86 201 MET X N 1
ATOM 1555 C CA . MET A 1 197 ? -9.999 37.919 52.654 1.00 6.91 201 MET X CA 1
ATOM 1556 C C . MET A 1 197 ? -10.942 39.109 52.874 1.00 7.36 201 MET X C 1
ATOM 1557 O O . MET A 1 197 ? -10.472 40.205 53.164 1.00 8.00 201 MET X O 1
ATOM 1562 N N . ALA A 1 198 ? -12.258 38.890 52.761 1.00 8.00 202 ALA X N 1
ATOM 1563 C CA . ALA A 1 198 ? -13.238 39.973 52.984 1.00 8.47 202 ALA X CA 1
ATOM 1564 C C . ALA A 1 198 ? -13.389 40.348 54.468 1.00 8.32 202 ALA X C 1
ATOM 1565 O O . ALA A 1 198 ? -13.880 41.431 54.786 1.00 9.04 202 ALA X O 1
ATOM 1567 N N . ASP A 1 199 ? -12.993 39.444 55.363 1.00 8.50 203 ASP X N 1
ATOM 1568 C CA . ASP A 1 199 ? -12.789 39.769 56.782 1.00 8.82 203 ASP X CA 1
ATOM 1569 C C . ASP A 1 199 ? -11.622 38.944 57.319 1.00 8.66 203 ASP X C 1
ATOM 1570 O O . ASP A 1 199 ? -11.053 38.111 56.598 1.00 8.03 203 ASP X O 1
ATOM 1575 N N . THR A 1 200 ? -11.260 39.170 58.573 1.00 8.04 204 THR X N 1
ATOM 1576 C CA . THR A 1 200 ? -10.094 38.520 59.155 1.00 8.63 204 THR X CA 1
ATOM 1577 C C . THR A 1 200 ? -10.307 37.079 59.606 1.00 8.04 204 THR X C 1
ATOM 1578 O O . THR A 1 200 ? -9.354 36.420 60.017 1.00 8.04 204 THR X O 1
ATOM 1582 N N . SER A 1 201 ? -11.548 36.586 59.559 1.00 7.80 205 SER X N 1
ATOM 1583 C CA A SER A 1 201 ? -11.869 35.339 60.258 0.50 7.45 205 SER X CA 1
ATOM 1584 C CA B SER A 1 201 ? -11.887 35.330 60.236 0.50 7.99 205 SER X CA 1
ATOM 1585 C C . SER A 1 201 ? -11.065 34.134 59.767 1.00 7.31 205 SER X C 1
ATOM 1586 O O . SER A 1 201 ? -10.535 33.359 60.585 1.00 6.85 205 SER X O 1
ATOM 1591 N N . ASP A 1 202 ? -10.952 33.980 58.449 1.00 6.71 206 ASP X N 1
ATOM 1592 C CA . ASP A 1 202 ? -10.215 32.836 57.904 1.00 6.76 206 ASP X CA 1
ATOM 1593 C C . ASP A 1 202 ? -8.716 32.879 58.217 1.00 6.43 206 ASP X C 1
ATOM 1594 O O . ASP A 1 202 ? -8.146 31.887 58.700 1.00 6.36 206 ASP X O 1
ATOM 1599 N N . TYR A 1 203 ? -8.092 34.029 57.970 1.00 5.97 207 TYR X N 1
ATOM 1600 C CA . TYR A 1 203 ? -6.680 34.212 58.280 1.00 6.34 207 TYR X CA 1
ATOM 1601 C C . TYR A 1 203 ? -6.426 33.935 59.770 1.00 6.27 207 TYR X C 1
ATOM 1602 O O . TYR A 1 203 ? -5.482 33.218 60.125 1.00 7.02 207 TYR X O 1
ATOM 1611 N N . ASP A 1 204 ? -7.280 34.480 60.638 1.00 6.79 208 ASP X N 1
ATOM 1612 C CA . ASP A 1 204 ? -7.150 34.251 62.089 1.00 7.14 208 ASP X CA 1
ATOM 1613 C C . ASP A 1 204 ? -7.281 32.768 62.461 1.00 6.92 208 ASP X C 1
ATOM 1614 O O . ASP A 1 204 ? -6.564 32.272 63.329 1.00 7.36 208 ASP X O 1
ATOM 1619 N N . ARG A 1 205 ? -8.213 32.068 61.818 1.00 6.75 209 ARG X N 1
ATOM 1620 C CA . ARG A 1 205 ? -8.395 30.636 62.058 1.00 7.24 209 ARG X CA 1
ATOM 1621 C C . ARG A 1 205 ? -7.142 29.837 61.654 1.00 6.59 209 ARG X C 1
ATOM 1622 O O . ARG A 1 205 ? -6.721 28.900 62.348 1.00 7.46 209 ARG X O 1
ATOM 1630 N N . ILE A 1 206 ? -6.539 30.224 60.533 1.00 6.54 210 ILE X N 1
ATOM 1631 C CA . ILE A 1 206 ? -5.325 29.573 60.066 1.00 6.28 210 ILE X CA 1
ATOM 1632 C C . ILE A 1 206 ? -4.189 29.784 61.083 1.00 6.88 210 ILE X C 1
ATOM 1633 O O . ILE A 1 206 ? -3.482 28.839 61.443 1.00 7.15 210 ILE X O 1
ATOM 1638 N N . VAL A 1 207 ? -4.042 31.014 61.570 1.00 7.22 211 VAL X N 1
ATOM 1639 C CA . VAL A 1 207 ? -3.011 31.317 62.569 1.00 8.19 211 VAL X CA 1
ATOM 1640 C C . VAL A 1 207 ? -3.230 30.496 63.846 1.00 8.55 211 VAL X C 1
ATOM 1641 O O . VAL A 1 207 ? -2.280 29.937 64.406 1.00 8.86 211 VAL X O 1
ATOM 1645 N N . ALA A 1 208 ? -4.490 30.398 64.266 1.00 9.03 212 ALA X N 1
ATOM 1646 C CA . ALA A 1 208 ? -4.853 29.618 65.457 1.00 9.57 212 ALA X CA 1
ATOM 1647 C C . ALA A 1 208 ? -4.620 28.115 65.267 1.00 10.35 212 ALA X C 1
ATOM 1648 O O . ALA A 1 208 ? -4.503 27.380 66.242 1.00 10.62 212 ALA X O 1
ATOM 1650 N N . ASN A 1 209 ? -4.543 27.667 64.014 1.00 9.68 213 ASN X N 1
ATOM 1651 C CA . ASN A 1 209 ? -4.264 26.270 63.675 1.00 9.75 213 ASN X CA 1
ATOM 1652 C C . ASN A 1 209 ? -2.761 25.972 63.527 1.00 9.74 213 ASN X C 1
ATOM 1653 O O . ASN A 1 209 ? -2.378 24.908 63.044 1.00 10.47 213 ASN X O 1
ATOM 1658 N N . GLY A 1 210 ? -1.914 26.921 63.930 1.00 10.03 214 GLY X N 1
ATOM 1659 C CA .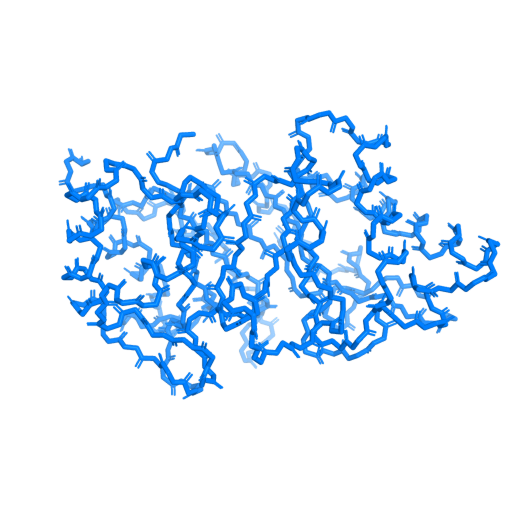 GLY A 1 210 ? -0.470 26.695 64.003 1.00 10.84 214 GLY X CA 1
ATOM 1660 C C . GLY A 1 210 ? 0.379 27.180 62.837 1.00 10.89 214 GLY X C 1
ATOM 1661 O O . GLY A 1 210 ? 1.536 26.774 62.688 1.00 11.75 214 GLY X O 1
ATOM 1662 N N . PHE A 1 211 ? -0.183 28.040 61.995 1.00 10.07 215 PHE X N 1
ATOM 1663 C CA . PHE A 1 211 ? 0.573 28.604 60.873 1.00 9.66 215 PHE X CA 1
ATOM 1664 C C . PHE A 1 211 ? 0.867 30.065 61.170 1.00 9.67 215 PHE X C 1
ATOM 1665 O O . PHE A 1 211 ? -0.053 30.881 61.216 1.00 11.23 215 PHE X O 1
ATOM 1673 N N . ALA A 1 212 ? 2.144 30.388 61.378 1.00 8.76 216 ALA X N 1
ATOM 1674 C CA . ALA A 1 212 ? 2.560 31.739 61.766 1.00 8.25 216 ALA X CA 1
ATOM 1675 C C . ALA A 1 212 ? 2.186 32.770 60.713 1.00 7.19 216 ALA X C 1
ATOM 1676 O O . ALA A 1 212 ? 2.315 32.515 59.513 1.00 6.36 216 ALA X O 1
ATOM 1678 N N . PRO A 1 213 ? 1.730 33.951 61.152 1.00 6.58 217 PRO X N 1
ATOM 1679 C CA . PRO A 1 213 ? 1.424 35.011 60.191 1.00 6.62 217 PRO X CA 1
ATOM 1680 C C . PRO A 1 213 ? 2.551 35.267 59.183 1.00 6.03 217 PRO X C 1
ATOM 1681 O O . PRO A 1 213 ? 2.289 35.470 58.003 1.00 5.55 217 PRO X O 1
ATOM 1685 N N . ALA A 1 214 ? 3.804 35.235 59.642 1.00 5.65 218 ALA X N 1
ATOM 1686 C CA . ALA A 1 214 ? 4.950 35.428 58.756 1.00 6.13 218 ALA X CA 1
ATOM 1687 C C . ALA A 1 214 ? 4.987 34.415 57.614 1.00 6.07 218 ALA X C 1
ATOM 1688 O O . ALA A 1 214 ? 5.572 34.692 56.564 1.00 6.52 218 ALA X O 1
ATOM 1690 N N . LYS A 1 215 ? 4.372 33.251 57.807 1.00 5.48 219 LYS X N 1
ATOM 1691 C CA . LYS A 1 215 ? 4.371 32.221 56.761 1.00 5.47 219 LYS X CA 1
ATOM 1692 C C . LYS A 1 215 ? 3.057 32.111 55.996 1.00 5.21 219 LYS X C 1
ATOM 1693 O O . LYS A 1 215 ? 2.938 31.264 55.118 1.00 5.29 219 LYS X O 1
ATOM 1699 N N . VAL A 1 216 ? 2.077 32.948 56.319 1.00 4.76 220 VAL X N 1
ATOM 1700 C CA . VAL A 1 216 ? 0.789 32.897 55.616 1.00 4.87 220 VAL X CA 1
ATOM 1701 C C . VAL A 1 216 ? 0.647 34.132 54.721 1.00 4.65 220 VAL X C 1
ATOM 1702 O O . VAL A 1 216 ? 0.381 35.240 55.196 1.00 4.92 220 VAL X O 1
ATOM 1706 N N . VAL A 1 217 ? 0.890 33.928 53.435 1.00 3.57 221 VAL X N 1
ATOM 1707 C CA . VAL A 1 217 ? 0.677 34.939 52.404 1.00 4.05 221 VAL X CA 1
ATOM 1708 C C . VAL A 1 217 ? -0.771 34.839 51.939 1.00 4.06 221 VAL X C 1
ATOM 1709 O O . VAL A 1 217 ? -1.274 33.753 51.629 1.00 4.93 221 VAL X O 1
ATOM 1713 N N . ALA A 1 218 ? -1.445 35.987 51.955 1.00 4.20 222 ALA X N 1
ATOM 1714 C CA . ALA A 1 218 ? -2.843 36.090 51.516 1.00 4.48 222 ALA X CA 1
ATOM 1715 C C . ALA A 1 218 ? -2.968 36.106 50.005 1.00 4.27 222 ALA X C 1
ATOM 1716 O O . ALA A 1 218 ? -2.731 37.131 49.356 1.00 4.86 222 ALA X O 1
ATOM 1718 N N . GLY A 1 219 ? -3.338 34.962 49.443 1.00 4.10 223 GLY X N 1
ATOM 1719 C CA . GLY A 1 219 ? -3.519 34.841 48.015 1.00 4.64 223 GLY X CA 1
ATOM 1720 C C . GLY A 1 219 ? -4.822 35.425 47.535 1.00 4.39 223 GLY X C 1
ATOM 1721 O O . GLY A 1 219 ? -5.872 35.236 48.171 1.00 5.16 223 GLY X O 1
ATOM 1722 N N . GLN A 1 220 ? -4.742 36.096 46.395 1.00 4.51 224 GLN X N 1
ATOM 1723 C CA . GLN A 1 220 ? -5.866 36.819 45.788 1.00 4.67 224 GLN X CA 1
ATOM 1724 C C . GLN A 1 220 ? -5.932 36.619 44.284 1.00 4.84 224 GLN X C 1
ATOM 1725 O O . GLN A 1 220 ? -4.913 36.663 43.585 1.00 5.01 224 GLN X O 1
ATOM 1731 N N . LEU A 1 221 ? -7.141 36.412 43.781 1.00 4.74 225 LEU X N 1
ATOM 1732 C CA . LEU A 1 221 ? -7.371 36.556 42.353 1.00 4.87 225 LEU X CA 1
ATOM 1733 C C . LEU A 1 221 ? -7.208 38.030 41.966 1.00 4.04 225 LEU X C 1
ATOM 1734 O O . LEU A 1 221 ? -7.683 38.921 42.670 1.00 4.50 225 LEU X O 1
ATOM 1739 N N . THR A 1 222 ? -6.540 38.285 40.851 1.00 5.16 226 THR X N 1
ATOM 1740 C CA . THR A 1 222 ? -6.356 39.656 40.383 1.00 5.80 226 THR X CA 1
ATOM 1741 C C . THR A 1 222 ? -7.529 40.147 39.532 1.00 6.13 226 THR X C 1
ATOM 1742 O O . THR A 1 222 ? -7.644 41.346 39.252 1.00 5.71 226 THR X O 1
ATOM 1746 N N . THR A 1 223 ? -8.385 39.211 39.120 1.00 6.19 227 THR X N 1
ATOM 1747 C CA . THR A 1 223 ? -9.582 39.527 38.323 1.00 7.42 227 THR X CA 1
ATOM 1748 C C . THR A 1 223 ? -10.726 38.663 38.836 1.00 7.90 227 THR X C 1
ATOM 1749 O O . THR A 1 223 ? -10.481 37.665 39.506 1.00 7.78 227 THR X O 1
ATOM 1753 N N . PRO A 1 224 ? -11.986 39.028 38.494 1.00 8.85 228 PRO X N 1
ATOM 1754 C CA . PRO A 1 224 ? -13.143 38.214 38.872 1.00 10.16 228 PRO X CA 1
ATOM 1755 C C . PRO A 1 224 ? -13.415 37.050 37.900 1.00 11.66 228 PRO X C 1
ATOM 1756 O O . PRO A 1 224 ? -14.526 36.486 37.890 1.00 11.63 228 PRO X O 1
ATOM 1760 N N . GLU A 1 225 ? -12.417 36.687 37.090 1.00 12.92 229 GLU X N 1
ATOM 1761 C CA . GLU A 1 225 ? -12.493 35.486 36.246 1.00 14.30 229 GLU X CA 1
ATOM 1762 C C . GLU A 1 225 ? -12.224 34.250 37.094 1.00 14.09 229 GLU X C 1
ATOM 1763 O O . GLU A 1 225 ? -11.180 33.573 36.978 1.00 15.44 229 GLU X O 1
ATOM 1769 N N . GLY A 1 226 ? -13.192 33.955 37.944 1.00 14.34 230 GLY X N 1
ATOM 1770 C CA . GLY A 1 226 ? -13.083 32.893 38.902 1.00 13.73 230 GLY X CA 1
ATOM 1771 C C . GLY A 1 226 ? -14.076 33.139 40.004 1.00 13.59 230 GLY X C 1
ATOM 1772 O O . GLY A 1 226 ? -14.984 33.979 39.881 1.00 13.62 230 GLY X O 1
ATOM 1773 N N . ALA A 1 227 ? -13.917 32.392 41.082 1.00 13.14 231 ALA X N 1
ATOM 1774 C CA . ALA A 1 227 ? -14.775 32.527 42.232 1.00 12.48 231 ALA X CA 1
ATOM 1775 C C . ALA A 1 227 ? -13.960 33.060 43.381 1.00 12.08 231 ALA X C 1
ATOM 1776 O O . ALA A 1 227 ? -12.824 32.637 43.594 1.00 11.61 231 ALA X O 1
ATOM 1778 N N . GLY A 1 228 ? -14.548 33.988 44.119 1.00 11.55 232 GLY X N 1
ATOM 1779 C CA . GLY A 1 228 ? -13.928 34.521 45.303 1.00 10.67 232 GLY X CA 1
ATOM 1780 C C . GLY A 1 228 ? -13.081 35.778 45.135 1.00 10.23 232 GLY X C 1
ATOM 1781 O O . GLY A 1 228 ? -12.373 36.148 46.060 1.00 11.20 232 GLY X O 1
ATOM 1782 N N . TRP A 1 229 ? -13.148 36.449 43.980 1.00 9.77 233 TRP X N 1
ATOM 1783 C CA . TRP A 1 229 ? -12.510 37.768 43.849 1.00 8.81 233 TRP X CA 1
ATOM 1784 C C . TRP A 1 229 ? -13.169 38.783 44.771 1.00 8.91 233 TRP X C 1
ATOM 1785 O O . TRP A 1 229 ? -14.391 38.785 44.929 1.00 8.69 233 TRP X O 1
ATOM 1796 N N . ILE A 1 230 ? -12.357 39.650 45.374 1.00 7.79 234 ILE X N 1
ATOM 1797 C CA . ILE A 1 230 ? -12.871 40.792 46.136 1.00 8.74 234 ILE X CA 1
ATOM 1798 C C . ILE A 1 230 ? -12.135 42.063 45.723 1.00 9.32 234 ILE X C 1
ATOM 1799 O O . ILE A 1 230 ? -10.974 41.998 45.300 1.00 8.71 234 ILE X O 1
ATOM 1804 N N . PRO A 1 231 ? -12.792 43.228 45.856 1.00 10.03 235 PRO X N 1
ATOM 1805 C CA . PRO A 1 231 ? -12.132 44.492 45.566 1.00 10.11 235 PRO X CA 1
ATOM 1806 C C . PRO A 1 231 ? -10.904 44.690 46.450 1.00 9.61 235 PRO X C 1
ATOM 1807 O O . PRO A 1 231 ? -10.891 44.251 47.602 1.00 8.73 235 PRO X O 1
ATOM 1811 N N . THR A 1 232 ? -9.892 45.370 45.924 1.00 9.39 236 THR X N 1
ATOM 1812 C CA . THR A 1 232 ? -8.697 45.690 46.706 1.00 9.72 236 THR X CA 1
ATOM 1813 C C . THR A 1 232 ? -9.004 46.519 47.955 1.00 9.74 236 THR X C 1
ATOM 1814 O O . THR A 1 232 ? -8.297 46.401 48.962 1.00 9.13 236 THR X O 1
ATOM 1818 N N . SER A 1 233 ? -10.055 47.339 47.897 1.00 10.14 237 SER X N 1
ATOM 1819 C CA . SER A 1 233 ? -10.490 48.100 49.065 1.00 10.61 237 SER X CA 1
ATOM 1820 C C . SER A 1 233 ? -10.904 47.170 50.213 1.00 9.64 237 SER X C 1
ATOM 1821 O O . SER A 1 233 ? -10.659 47.476 51.380 1.00 9.65 237 SER X O 1
ATOM 1824 N N . SER A 1 234 ? -11.542 46.046 49.878 1.00 9.52 238 SER X N 1
ATOM 1825 C CA A SER A 1 234 ? -11.944 45.043 50.864 0.50 9.33 238 SER X CA 1
ATOM 1826 C CA B SER A 1 234 ? -11.935 45.074 50.889 0.50 9.31 238 SER X CA 1
ATOM 1827 C C . SER A 1 234 ? -10.707 44.362 51.440 1.00 9.16 238 SER X C 1
ATOM 1828 O O . SER A 1 234 ? -10.590 44.176 52.650 1.00 9.04 238 SER X O 1
ATOM 1833 N N . LEU A 1 235 ? -9.793 43.983 50.547 1.00 8.70 239 LEU X N 1
ATOM 1834 C CA . LEU A 1 235 ? -8.509 43.407 50.933 1.00 7.74 239 LEU X CA 1
ATOM 1835 C C . LEU A 1 235 ? -7.793 44.338 51.913 1.00 7.67 239 LEU X C 1
ATOM 1836 O O . LEU A 1 235 ? -7.295 43.891 52.953 1.00 7.10 239 LEU X O 1
ATOM 1841 N N . ASN A 1 236 ? -7.762 45.630 51.582 1.00 7.13 240 ASN X N 1
ATOM 1842 C CA . ASN A 1 236 ? -7.098 46.613 52.419 1.00 7.88 240 ASN X CA 1
ATOM 1843 C C . ASN A 1 236 ? -7.681 46.665 53.834 1.00 7.57 240 ASN X C 1
ATOM 1844 O O . ASN A 1 236 ? -6.941 46.641 54.820 1.00 6.96 240 ASN X O 1
ATOM 1849 N N . ASN A 1 237 ? -9.008 46.717 53.932 1.00 7.71 241 ASN X N 1
ATOM 1850 C CA . ASN A 1 237 ? -9.659 46.802 55.229 1.00 8.55 241 ASN X CA 1
ATOM 1851 C C . ASN A 1 237 ? -9.258 45.619 56.119 1.00 8.24 241 ASN X C 1
ATOM 1852 O O . ASN A 1 237 ? -8.938 45.769 57.289 1.00 8.54 241 ASN X O 1
ATOM 1857 N N . THR A 1 238 ? -9.254 44.433 55.528 1.00 7.75 242 THR X N 1
ATOM 1858 C CA . THR A 1 238 ? -8.870 43.238 56.254 1.00 7.18 242 THR X CA 1
ATOM 1859 C C . THR A 1 238 ? -7.397 43.254 56.659 1.00 7.06 242 THR X C 1
ATOM 1860 O O . THR A 1 238 ? -7.066 42.916 57.790 1.00 6.74 242 THR X O 1
ATOM 1864 N N . ILE A 1 239 ? -6.513 43.650 55.746 1.00 7.00 243 ILE X N 1
ATOM 1865 C CA . ILE A 1 239 ? -5.082 43.670 56.065 1.00 6.72 243 ILE X CA 1
ATOM 1866 C C . ILE A 1 239 ? -4.756 44.674 57.181 1.00 7.46 243 ILE X C 1
ATOM 1867 O O . ILE A 1 239 ? -3.956 44.365 58.065 1.00 7.42 243 ILE X O 1
ATOM 1872 N N . VAL A 1 240 ? -5.392 45.849 57.154 1.00 7.27 244 VAL X N 1
ATOM 1873 C CA . VAL A 1 240 ? -5.254 46.823 58.257 1.00 7.54 244 VAL X CA 1
ATOM 1874 C C . VAL A 1 240 ? -5.543 46.140 59.606 1.00 7.60 244 VAL X C 1
ATOM 1875 O O . VAL A 1 240 ? -4.779 46.282 60.566 1.00 8.33 244 VAL X O 1
ATOM 1879 N N . SER A 1 241 ? -6.640 45.391 59.662 1.00 7.18 245 SER X N 1
ATOM 1880 C CA A SER A 1 241 ? -7.023 44.670 60.878 0.50 7.46 245 SER X CA 1
ATOM 1881 C CA B SER A 1 241 ? -7.010 44.688 60.885 0.50 7.32 245 SER X CA 1
ATOM 1882 C C . SER A 1 241 ? -5.995 43.605 61.262 1.00 7.31 245 SER X C 1
ATOM 1883 O O . SER A 1 241 ? -5.599 43.496 62.417 1.00 7.48 245 SER X O 1
ATOM 1888 N N . LEU A 1 242 ? -5.571 42.797 60.286 1.00 7.01 246 LEU X N 1
ATOM 1889 C CA . LEU A 1 242 ? -4.579 41.754 60.550 1.00 6.88 246 LEU X CA 1
ATOM 1890 C C . LEU A 1 242 ? -3.271 42.313 61.094 1.00 6.90 246 LEU X C 1
ATOM 1891 O O . LEU A 1 242 ? -2.730 41.773 62.056 1.00 7.61 246 LEU X O 1
ATOM 1896 N N . VAL A 1 243 ? -2.772 43.387 60.479 1.00 7.32 247 VAL X N 1
ATOM 1897 C CA A VAL A 1 243 ? -1.534 44.036 60.906 0.50 7.02 247 VAL X CA 1
ATOM 1898 C CA B VAL A 1 243 ? -1.517 43.984 60.932 0.50 7.93 247 VAL X CA 1
ATOM 1899 C C . VAL A 1 243 ? -1.656 44.558 62.351 1.00 7.77 247 VAL X C 1
ATOM 1900 O O . VAL A 1 243 ? -0.709 44.485 63.132 1.00 7.45 247 VAL X O 1
ATOM 1907 N N . SER A 1 244 ? -2.845 45.058 62.706 1.00 8.15 248 SER X N 1
ATOM 1908 C CA . SER A 1 244 ? -3.081 45.518 64.088 1.00 9.86 248 SER X CA 1
ATOM 1909 C C . SER A 1 244 ? -2.972 44.368 65.104 1.00 9.90 248 SER X C 1
ATOM 1910 O O . SER A 1 244 ? -2.593 44.585 66.266 1.00 10.54 248 SER X O 1
ATOM 1913 N N . GLU A 1 245 ? -3.288 43.153 64.653 1.00 9.34 249 GLU X N 1
ATOM 1914 C CA . GLU A 1 245 ? -3.196 41.947 65.477 1.00 9.88 249 GLU X CA 1
ATOM 1915 C C . GLU A 1 245 ? -1.778 41.396 65.541 1.00 9.83 249 GLU X C 1
ATOM 1916 O O . GLU A 1 245 ? -1.300 41.035 66.620 1.00 10.48 249 GLU X O 1
ATOM 1922 N N . TYR A 1 246 ? -1.125 41.303 64.381 1.00 9.14 250 TYR X N 1
ATOM 1923 C CA . TYR A 1 246 ? 0.100 40.512 64.241 1.00 9.03 250 TYR X CA 1
ATOM 1924 C C . TYR A 1 246 ? 1.365 41.324 64.004 1.00 8.81 250 TYR X C 1
ATOM 1925 O O . TYR A 1 246 ? 2.461 40.770 64.099 1.00 9.84 250 TYR X O 1
ATOM 1934 N N . GLY A 1 247 ? 1.218 42.607 63.676 1.00 8.94 251 GLY X N 1
ATOM 1935 C CA . GLY A 1 247 ? 2.365 43.458 63.354 1.00 9.30 251 GLY X CA 1
ATOM 1936 C C . GLY A 1 247 ? 2.857 43.298 61.929 1.00 9.35 251 GLY X C 1
ATOM 1937 O O . GLY A 1 247 ? 2.974 44.275 61.188 1.00 10.17 251 GLY X O 1
ATOM 1938 N N . GLN A 1 248 ? 3.148 42.057 61.553 1.00 9.89 252 GLN X N 1
ATOM 1939 C CA . GLN A 1 248 ? 3.565 41.733 60.189 1.00 10.09 252 GLN X CA 1
ATOM 1940 C C . GLN A 1 248 ? 2.780 40.517 59.715 1.00 9.15 252 GLN X C 1
ATOM 1941 O O . GLN A 1 248 ? 2.642 39.547 60.462 1.00 9.73 252 GLN X O 1
ATOM 1947 N N . ILE A 1 249 ? 2.251 40.582 58.493 1.00 7.86 253 ILE X N 1
ATOM 1948 C CA . ILE A 1 249 ? 1.696 39.400 57.826 1.00 7.17 253 ILE X CA 1
ATOM 1949 C C . ILE A 1 249 ? 2.676 38.893 56.760 1.00 5.81 253 ILE X C 1
ATOM 1950 O O . ILE A 1 2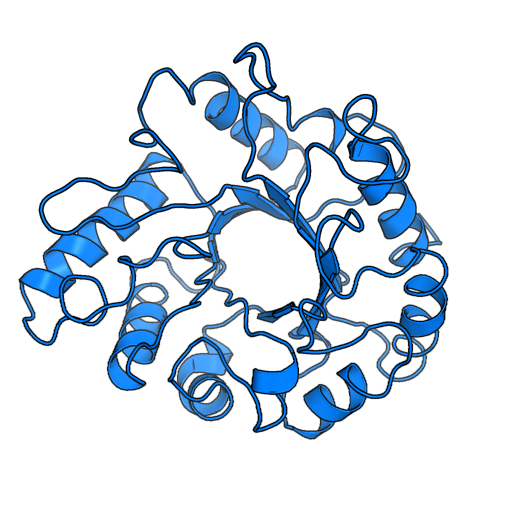49 ? 3.607 39.599 56.356 1.00 6.24 253 ILE X O 1
ATOM 1955 N N . GLY A 1 250 ? 2.449 37.681 56.267 1.00 4.86 254 GLY X N 1
ATOM 1956 C CA . GLY A 1 250 ? 3.349 37.121 55.263 1.00 5.14 254 GLY X CA 1
ATOM 1957 C C . GLY A 1 250 ? 3.376 37.959 53.997 1.00 5.18 254 GLY X C 1
ATOM 1958 O O . GLY A 1 250 ? 4.405 38.072 53.355 1.00 5.00 254 GLY X O 1
ATOM 1959 N N . GLY A 1 251 ? 2.231 38.538 53.657 1.00 5.00 255 GLY X N 1
ATOM 1960 C CA . GLY A 1 251 ? 2.110 39.413 52.502 1.00 5.26 255 GLY X CA 1
ATOM 1961 C C . GLY A 1 251 ? 0.921 39.013 51.661 1.00 4.85 255 GLY X C 1
ATOM 1962 O O . GLY A 1 251 ? -0.045 38.444 52.175 1.00 4.87 255 GLY X O 1
ATOM 1963 N N . VAL A 1 252 ? 0.991 39.340 50.372 1.00 4.76 256 VAL X N 1
ATOM 1964 C CA . VAL A 1 252 ? -0.076 39.068 49.411 1.00 3.69 256 VAL X CA 1
ATOM 1965 C C . VAL A 1 252 ? 0.517 38.475 48.138 1.00 3.65 256 VAL X C 1
ATOM 1966 O O . VAL A 1 252 ? 1.594 38.886 47.714 1.00 3.97 256 VAL X O 1
ATOM 1970 N N . MET A 1 253 ? -0.176 37.497 47.562 1.00 4.38 257 MET X N 1
ATOM 1971 C CA . MET A 1 253 ? 0.150 37.027 46.226 1.00 4.16 257 MET X CA 1
ATOM 1972 C C . MET A 1 253 ? -1.042 37.229 45.312 1.00 4.00 257 MET X C 1
ATOM 1973 O O . MET A 1 253 ? -2.189 37.257 45.762 1.00 4.51 257 MET X O 1
ATOM 1978 N N . GLY A 1 254 ? -0.749 37.408 44.030 1.00 4.13 258 GLY X N 1
ATOM 1979 C CA . GLY A 1 254 ? -1.783 37.607 43.022 1.00 4.58 258 GLY X CA 1
ATOM 1980 C C . GLY A 1 254 ? -1.721 36.579 41.908 1.00 4.36 258 GLY X C 1
ATOM 1981 O O . GLY A 1 254 ? -0.669 36.399 41.271 1.00 5.20 258 GLY X O 1
ATOM 1982 N N . TRP A 1 255 ? -2.854 35.921 41.667 1.00 4.73 259 TRP X N 1
ATOM 1983 C CA . TRP A 1 255 ? -3.053 35.042 40.506 1.00 4.93 259 TRP X CA 1
ATOM 1984 C C . TRP A 1 255 ? -3.969 35.763 39.499 1.00 4.85 259 TRP X C 1
ATOM 1985 O O . TRP A 1 255 ? -5.150 35.948 39.797 1.00 4.58 259 TRP X O 1
ATOM 1996 N N . GLU A 1 256 ? -3.479 36.190 38.333 1.00 4.50 260 GLU X N 1
ATOM 1997 C CA . GLU A 1 256 ? -2.067 36.192 37.925 1.00 4.68 260 GLU X CA 1
ATOM 1998 C C . GLU A 1 256 ? -1.820 37.515 37.185 1.00 5.22 260 GLU X C 1
ATOM 1999 O O . GLU A 1 256 ? -2.721 38.358 37.055 1.00 5.13 260 GLU X O 1
ATOM 2005 N N . TYR A 1 257 ? -0.610 37.719 36.683 1.00 5.40 261 TYR X N 1
ATOM 2006 C CA . TYR A 1 257 ? -0.204 39.063 36.281 1.00 5.60 261 TYR X CA 1
ATOM 2007 C C . TYR A 1 257 ? -1.000 39.733 35.157 1.00 5.63 261 TYR X C 1
ATOM 2008 O O . TYR A 1 257 ? -1.552 40.827 35.345 1.00 5.32 261 TYR X O 1
ATOM 2017 N N . PHE A 1 258 ? -1.026 39.091 33.990 1.00 6.63 262 PHE X N 1
ATOM 2018 C CA . PHE A 1 258 ? -1.190 39.803 32.707 1.00 7.05 262 PHE X CA 1
ATOM 2019 C C . PHE A 1 258 ? -2.466 40.617 32.505 1.00 6.98 262 PHE X C 1
ATOM 2020 O O . PHE A 1 258 ? -2.480 41.534 31.692 1.00 7.04 262 PHE X O 1
ATOM 2028 N N . ASN A 1 259 ? -3.529 40.268 33.221 1.00 6.31 263 ASN X N 1
ATOM 2029 C CA . ASN A 1 259 ? -4.834 40.905 33.026 1.00 7.28 263 ASN X CA 1
ATOM 2030 C C . ASN A 1 259 ? -5.371 41.512 34.305 1.00 7.27 263 ASN X C 1
ATOM 2031 O O . ASN A 1 259 ? -6.555 41.844 34.399 1.00 7.19 263 ASN X O 1
ATOM 2036 N N . SER A 1 260 ? -4.495 41.683 35.290 1.00 6.37 264 SER X N 1
ATOM 2037 C CA . SER A 1 260 ? -4.908 42.162 36.604 1.00 5.88 264 SER X CA 1
ATOM 2038 C C . SER A 1 260 ? -5.745 43.426 36.559 1.00 6.12 264 SER X C 1
ATOM 2039 O O . SER A 1 260 ? -5.371 44.398 35.913 1.00 5.97 264 SER X O 1
ATOM 2042 N N . LEU A 1 261 ? -6.853 43.425 37.293 1.00 5.98 265 LEU X N 1
ATOM 2043 C CA . LEU A 1 261 ? -7.572 44.672 37.576 1.00 7.41 265 LEU X CA 1
ATOM 2044 C C . LEU A 1 261 ? -6.731 45.529 38.519 1.00 7.86 265 LEU X C 1
ATOM 2045 O O . LEU A 1 261 ? -5.960 44.968 39.297 1.00 7.94 265 LEU X O 1
ATOM 2050 N N . PRO A 1 262 ? -6.892 46.870 38.484 1.00 7.85 266 PRO X N 1
ATOM 2051 C CA . PRO A 1 262 ? -7.867 47.648 37.706 1.00 8.56 266 PRO X CA 1
ATOM 2052 C C . PRO A 1 262 ? -7.450 47.960 36.271 1.00 8.79 266 PRO X C 1
ATOM 2053 O O . PRO A 1 262 ? -8.299 48.313 35.453 1.00 9.38 266 PRO X O 1
ATOM 2057 N N . GLY A 1 263 ? -6.167 47.833 35.957 1.00 7.86 267 GLY X N 1
ATOM 2058 C CA . GLY A 1 263 ? -5.660 48.281 34.664 1.00 7.99 267 GLY X CA 1
ATOM 2059 C C . GLY A 1 263 ? -5.865 47.317 33.508 1.00 8.11 267 GLY X C 1
ATOM 2060 O O . GLY A 1 263 ? -5.686 47.690 32.347 1.00 8.50 267 GLY X O 1
ATOM 2061 N N . GLY A 1 264 ? -6.230 46.070 33.806 1.00 8.05 268 GLY X N 1
ATOM 2062 C CA . GLY A 1 264 ? -6.435 45.075 32.760 1.00 8.39 268 GLY X CA 1
ATOM 2063 C C . GLY A 1 264 ? -5.182 44.723 31.982 1.00 8.28 268 GLY X C 1
ATOM 2064 O O . GLY A 1 264 ? -4.057 44.963 32.422 1.00 8.43 268 GLY X O 1
ATOM 2065 N N . THR A 1 265 ? -5.378 44.156 30.799 1.00 8.58 269 THR X N 1
ATOM 2066 C CA . THR A 1 265 ? -4.255 43.766 29.944 1.00 8.65 269 THR X CA 1
ATOM 2067 C C . THR A 1 265 ? -3.444 44.970 29.445 1.00 8.88 269 THR X C 1
ATOM 2068 O O . THR A 1 265 ? -2.265 44.841 29.148 1.00 9.45 269 THR X O 1
ATOM 2072 N N . ALA A 1 266 ? -4.074 46.141 29.358 1.00 8.97 270 ALA X N 1
ATOM 2073 C CA . ALA A 1 266 ? -3.357 47.356 28.961 1.00 9.18 270 ALA X CA 1
ATOM 2074 C C . ALA A 1 266 ? -2.347 47.781 30.028 1.00 8.66 270 ALA X C 1
ATOM 2075 O O . ALA A 1 266 ? -1.232 48.170 29.716 1.00 8.98 270 ALA X O 1
ATOM 2077 N N . GLU A 1 267 ? -2.750 47.703 31.298 1.00 8.27 271 GLU X N 1
ATOM 2078 C CA . GLU A 1 267 ? -1.923 48.210 32.396 1.00 8.47 271 GLU X CA 1
ATOM 2079 C C . GLU A 1 267 ? -1.956 47.252 33.596 1.00 7.90 271 GLU X C 1
ATOM 2080 O O . GLU A 1 267 ? -2.427 47.613 34.675 1.00 7.44 271 GLU X O 1
ATOM 2086 N N . PRO A 1 268 ? -1.404 46.037 33.427 1.00 7.90 272 PRO X N 1
ATOM 2087 C CA . PRO A 1 268 ? -1.580 45.014 34.466 1.00 7.64 272 PRO X CA 1
ATOM 2088 C C . PRO A 1 268 ? -0.795 45.273 35.761 1.00 7.24 272 PRO X C 1
ATOM 2089 O O . PRO A 1 268 ? -1.117 44.693 36.798 1.00 7.24 272 PRO X O 1
ATOM 2093 N N . TRP A 1 269 ? 0.208 46.148 35.690 1.00 7.00 273 TRP X N 1
ATOM 2094 C CA . TRP A 1 269 ? 1.047 46.529 36.838 1.00 6.88 273 TRP X CA 1
ATOM 2095 C C . TRP A 1 269 ? 0.321 47.393 37.864 1.00 6.46 273 TRP X C 1
ATOM 2096 O O . TRP A 1 269 ? 0.814 47.564 38.985 1.00 6.31 273 TRP X O 1
ATOM 2107 N N . GLU A 1 270 ? -0.841 47.948 37.504 1.00 6.59 274 GLU X N 1
ATOM 2108 C CA . GLU A 1 270 ? -1.550 48.805 38.443 1.00 6.98 274 GLU X CA 1
ATOM 2109 C C . GLU A 1 270 ? -1.982 48.056 39.704 1.00 6.38 274 GLU X C 1
ATOM 2110 O O . GLU A 1 270 ? -1.974 48.631 40.791 1.00 6.38 274 GLU X O 1
ATOM 2116 N N . TRP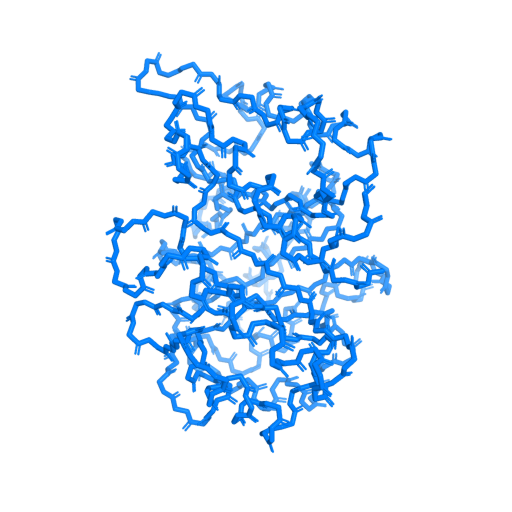 A 1 271 ? -2.317 46.770 39.561 1.00 6.20 275 TRP X N 1
ATOM 2117 C CA . TRP A 1 271 ? -2.621 45.928 40.708 1.00 5.45 275 TRP X CA 1
ATOM 2118 C C . TRP A 1 271 ? -1.482 45.973 41.734 1.00 5.40 275 TRP X C 1
ATOM 2119 O O . TRP A 1 271 ? -1.709 46.229 42.906 1.00 4.73 275 TRP X O 1
ATOM 2130 N N . ALA A 1 272 ? -0.250 45.737 41.273 1.00 5.45 276 ALA X N 1
ATOM 2131 C CA . ALA A 1 272 ? 0.904 45.750 42.171 1.00 5.94 276 ALA X CA 1
ATOM 2132 C C . ALA A 1 272 ? 1.144 47.105 42.821 1.00 5.55 276 ALA X C 1
ATOM 2133 O O . ALA A 1 272 ? 1.590 47.156 43.956 1.00 6.04 276 ALA X O 1
ATOM 2135 N N . GLN A 1 273 ? 0.847 48.189 42.103 1.00 5.47 277 GLN X N 1
ATOM 2136 C CA . GLN A 1 273 ? 0.880 49.530 42.695 1.00 6.12 277 GLN X CA 1
ATOM 2137 C C . GLN A 1 273 ? -0.128 49.684 43.841 1.00 6.36 277 GLN X C 1
ATOM 2138 O O . GLN A 1 273 ? 0.215 50.139 44.923 1.00 6.85 277 GLN X O 1
ATOM 2144 N N . ILE A 1 274 ? -1.368 49.266 43.601 1.00 6.36 278 ILE X N 1
ATOM 2145 C CA . ILE A 1 274 ? -2.410 49.335 44.620 1.00 7.61 278 ILE X CA 1
ATOM 2146 C C . ILE A 1 274 ? -2.064 48.485 45.838 1.00 6.58 278 ILE X C 1
ATOM 2147 O O . ILE A 1 274 ? -2.186 48.928 46.985 1.00 6.55 278 ILE X O 1
ATOM 2152 N N . VAL A 1 275 ? -1.614 47.257 45.595 1.00 6.71 279 VAL X N 1
ATOM 2153 C CA . VAL A 1 275 ? -1.272 46.373 46.714 1.00 6.08 279 VAL X CA 1
ATOM 2154 C C . VAL A 1 275 ? -0.023 46.848 47.459 1.00 5.30 279 VAL X C 1
ATOM 2155 O O . VAL A 1 275 ? 0.079 46.657 48.656 1.00 5.51 279 VAL X O 1
ATOM 2159 N N . THR A 1 276 ? 0.905 47.487 46.753 1.00 5.44 280 THR X N 1
ATOM 2160 C CA . THR A 1 276 ? 2.032 48.138 47.422 1.00 6.09 280 THR X CA 1
ATOM 2161 C C . THR A 1 276 ? 1.544 49.248 48.369 1.00 6.01 280 THR X C 1
ATOM 2162 O O . THR A 1 276 ? 2.040 49.365 49.503 1.00 7.05 280 THR X O 1
ATOM 2166 N N . VAL A 1 277 ? 0.559 50.041 47.933 1.00 6.83 281 VAL X N 1
ATOM 2167 C CA . VAL A 1 277 ? 0.007 51.070 48.827 1.00 8.42 281 VAL X CA 1
ATOM 2168 C C . VAL A 1 277 ? -0.666 50.445 50.055 1.00 7.92 281 VAL X C 1
ATOM 2169 O O . VAL A 1 277 ? -0.614 51.002 51.154 1.00 8.43 281 VAL X O 1
ATOM 2173 N N . ILE A 1 278 ? -1.288 49.286 49.880 1.00 6.80 282 ILE X N 1
ATOM 2174 C CA . ILE A 1 278 ? -1.892 48.570 51.002 1.00 6.89 282 ILE X CA 1
ATOM 2175 C C . ILE A 1 278 ? -0.839 48.042 51.991 1.00 6.66 282 ILE X C 1
ATOM 2176 O O . ILE A 1 278 ? -0.975 48.210 53.215 1.00 6.78 282 ILE X O 1
ATOM 2181 N N . LEU A 1 279 ? 0.211 47.407 51.475 1.00 6.19 283 LEU X N 1
ATOM 2182 C CA . LEU A 1 279 ? 1.166 46.697 52.313 1.00 6.51 283 LEU X CA 1
ATOM 2183 C C . LEU A 1 279 ? 2.247 47.596 52.876 1.00 6.68 283 LEU X C 1
ATOM 2184 O O . LEU A 1 279 ? 2.775 47.348 53.967 1.00 6.78 283 LEU X O 1
ATOM 2189 N N . ARG A 1 280 ? 2.605 48.609 52.097 1.00 7.02 284 ARG X N 1
ATOM 2190 C CA . ARG A 1 280 ? 3.670 49.536 52.456 1.00 7.69 284 ARG X CA 1
ATOM 2191 C C . ARG A 1 280 ? 3.218 50.984 52.248 1.00 8.22 284 ARG X C 1
ATOM 2192 O O . ARG A 1 280 ? 3.753 51.689 51.388 1.00 8.17 284 ARG X O 1
ATOM 2200 N N . PRO A 1 281 ? 2.231 51.430 53.051 1.00 9.50 285 PRO X N 1
ATOM 2201 C CA . PRO A 1 281 ? 1.631 52.755 52.830 1.00 10.87 285 PRO X CA 1
ATOM 2202 C C . PRO A 1 281 ? 2.577 53.922 53.129 1.00 11.75 285 PRO X C 1
ATOM 2203 O O . PRO A 1 281 ? 2.282 55.049 52.745 1.00 12.65 285 PRO X O 1
ATOM 2207 N N . GLY A 1 282 ? 3.703 53.656 53.788 1.00 11.54 286 GLY X N 1
ATOM 2208 C CA . GLY A 1 282 ? 4.688 54.698 54.080 1.00 13.19 286 GLY X CA 1
ATOM 2209 C C . GLY A 1 282 ? 5.796 54.827 53.052 1.00 14.13 286 GLY X C 1
ATOM 2210 O O . GLY A 1 282 ? 6.697 55.659 53.206 1.00 14.24 286 GLY X O 1
ATOM 2211 N N . LEU A 1 283 ? 5.745 53.996 52.010 1.00 15.33 287 LEU X N 1
ATOM 2212 C CA . LEU A 1 283 ? 6.719 54.047 50.920 1.00 16.86 287 LEU X CA 1
ATOM 2213 C C . LEU A 1 283 ? 6.478 55.276 50.046 1.00 17.35 287 LEU X C 1
ATOM 2214 O O . LEU A 1 283 ? 7.408 56.025 49.756 1.00 18.48 287 LEU X O 1
#

Solvent-accessible surface area: 11418 Å² total; per-residue (Å²): 145,31,21,31,3,0,3,2,2,52,38,12,25,45,128,70,101,146,64,30,42,0,44,25,2,51,100,52,145,46,29,23,16,29,16,0,0,0,0,1,1,28,1,54,123,76,27,84,10,49,0,32,121,74,39,10,102,39,86,41,1,133,56,8,33,97,20,3,104,58,0,54,161,60,52,5,98,1,0,0,0,0,0,2,82,45,106,21,2,3,50,78,83,0,0,17,3,121,74,82,74,39,6,75,99,16,0,5,33,0,78,67,7,3,90,103,32,122,12,57,0,1,0,0,6,2,47,40,100,5,52,56,142,2,0,27,76,0,0,42,59,0,33,80,66,47,24,116,132,17,30,0,0,0,3,0,5,0,13,8,0,26,115,67,60,50,61,2,53,6,47,2,41,38,0,46,154,83,25,3,141,23,5,44,3,0,0,0,17,0,13,62,74,48,13,44,1,55,82,31,50,25,0,38,121,0,33,94,43,54,3,50,25,40,33,0,0,0,0,7,20,2,15,73,144,55,58,40,84,25,62,36,81,29,2,53,106,2,4,94,44,0,63,98,94,67,51,101,1,0,0,0,2,0,66,17,4,48,26,1,64,76,16,18,97,82,74,8,43,46,9,1,36,59,0,4,98,20,21,59,108,81,150

Sequence (283 aa):
DLPRLIVYFQTTHDSSNRPISMLPLITTEKGIALTHLIVCSFHINQGGVVHLNDFPPDDPHFYTLWNETITMKQAGVKVMGMVGGAAPGSFNTQTLDSPDSSATFEHYYGQLRDAIVNFQLEGMDLLDVEQPMSQQGIDRLIARLRRADFGPDFLITLAPVASALEDSSNLSGFSYTTALQQTQGNDIDWYNTQFYSGFGSMADTSSDYDRIVANGFAPAKVVAGQLTTPEGAGWIPTSSSLNNTIVSSLVVSEYGQIGGVMGWEYFNSLPGGTAEPWEWAQIVTVILRPGL

Radius of gyration: 17.84 Å; Cα contacts (8 Å, |Δi|>4): 595; chains: 1; bounding box: 36×51×46 Å

Foldseek 3Di:
DPAAEEAEDQPQADPVLHGDAPCCQLVPPQFDHAEYEQDDWEQAQVDAICGPPHNCVDPSCPRVLVRVVVCVVSNHAYAYEYDPPDDDDADCSALLPPDPVRNCVRLVRVVVCCVVSVHQEYEYEAQAEHDPVSVLCSLVVCCVVPHQRRAYEYAWALCLLQVDDTRYNDRPLVCCVRCVSSHQAYQYHQWQPRHALLAQVSVVSSVVSPHAQLRYAAEAEQDPPHTHHDDVVSNLVRVVVVCVVRVGGNYYYYDHAQQGPDCGNNCRSVSSSSSSCSGPVPD

Nearest PDB structures (foldseek):
  4ac1-assembly1_X  TM=1.004E+00  e=7.230E-65  Trichoderma reesei
  2y8v-assembly2_D  TM=9.245E-01  e=8.279E-35  Aspergillus fumigatus Af293
  3ebv-assembly1_A  TM=7.474E-01  e=3.335E-12  Streptomyces coelicolor
  3wkz-assembly1_A  TM=6.791E-01  e=5.926E-10  Ostrinia furnacalis
  3wl0-assembly1_A  TM=6.575E-01  e=5.231E-10  Ostrinia furnacalis

B-factor: mean 10.47, std 6.37, range [2.0, 38.15]